Protein AF-A0A955L057-F1 (afdb_monomer)

Solvent-accessible surface area (backbone atoms only — not comparable to full-atom values): 14023 Å² total; per-residue (Å²): 134,84,81,79,83,50,75,51,55,53,53,51,51,49,44,52,50,65,53,45,47,32,65,43,25,22,54,30,47,60,50,16,78,83,40,64,79,34,41,52,64,21,34,52,46,39,57,64,33,49,80,80,27,75,25,37,38,70,42,29,52,41,36,65,43,19,29,30,34,31,24,24,30,56,52,16,21,47,46,20,24,40,53,33,43,77,45,45,90,82,49,79,68,48,58,79,79,68,34,51,82,22,45,51,54,32,49,51,57,50,45,50,29,51,51,21,43,67,76,15,43,50,100,90,46,79,81,39,80,53,87,44,71,74,16,38,38,57,33,22,54,27,21,19,42,28,16,28,38,53,20,36,47,48,43,50,56,59,52,38,82,76,61,88,74,85,77,83,86,84,86,88,61,85,65,53,56,63,55,46,50,54,50,48,53,54,51,50,50,50,70,49,51,51,53,53,54,54,46,49,51,51,48,54,50,49,48,54,48,45,49,50,14,49,74,48,18,84,81,56,54,60,79,47,86,64,27,61,55,68,60,75,67,94,62,70,84,66,38,17,24,68,42,48,77,58,60,14,42,86,92,42,68,68,46,68,51,38,61,77,76,42,127

Structure (mmCIF, N/CA/C/O backbone):
data_AF-A0A955L057-F1
#
_entry.id   AF-A0A955L057-F1
#
loop_
_atom_site.group_PDB
_atom_site.id
_atom_site.type_symbol
_atom_site.label_atom_id
_atom_site.label_alt_id
_atom_site.label_comp_id
_atom_site.label_asym_id
_atom_site.label_entity_id
_atom_site.label_seq_id
_atom_site.pdbx_PDB_ins_code
_atom_site.Cartn_x
_atom_site.Cartn_y
_atom_site.Cartn_z
_atom_site.occupancy
_atom_site.B_iso_or_equiv
_atom_site.auth_seq_id
_atom_site.auth_comp_id
_atom_site.auth_asym_id
_atom_site.auth_atom_id
_atom_site.pdbx_PDB_model_num
ATOM 1 N N . MET A 1 1 ? -24.015 -27.935 8.829 1.00 49.53 1 MET A N 1
ATOM 2 C CA . MET A 1 1 ? -24.735 -26.653 9.006 1.00 49.53 1 MET A CA 1
ATOM 3 C C . MET A 1 1 ? -23.905 -25.535 8.368 1.00 49.53 1 MET A C 1
ATOM 5 O O . MET A 1 1 ? -22.847 -25.223 8.895 1.00 49.53 1 MET A O 1
ATOM 9 N N . LYS A 1 2 ? -24.286 -25.003 7.193 1.00 53.91 2 LYS A N 1
ATOM 10 C CA . LYS A 1 2 ? -23.514 -23.935 6.520 1.00 53.91 2 LYS A CA 1
ATOM 11 C C . LYS A 1 2 ? -23.763 -22.605 7.241 1.00 53.91 2 LYS A C 1
ATOM 13 O O . LYS A 1 2 ? -24.900 -22.141 7.288 1.00 53.91 2 LYS A O 1
ATOM 18 N N . ARG A 1 3 ? -22.721 -22.007 7.824 1.00 68.19 3 ARG A N 1
ATOM 19 C CA . ARG A 1 3 ? -22.787 -20.665 8.423 1.00 68.19 3 ARG A CA 1
ATOM 20 C C . ARG A 1 3 ? -23.115 -19.661 7.311 1.00 68.19 3 ARG A C 1
ATOM 22 O O . ARG A 1 3 ? -22.363 -19.566 6.348 1.00 68.19 3 ARG A O 1
ATOM 29 N N . LYS A 1 4 ? -24.237 -18.942 7.420 1.00 69.56 4 LYS A N 1
ATOM 30 C CA . LYS A 1 4 ? -24.566 -17.852 6.487 1.00 69.56 4 LYS A CA 1
ATOM 31 C C . LYS A 1 4 ? -23.555 -16.713 6.685 1.00 69.56 4 LYS A C 1
ATOM 33 O O . LYS A 1 4 ? -23.372 -16.266 7.818 1.00 69.56 4 LYS A O 1
ATOM 38 N N . LEU A 1 5 ? -22.899 -16.291 5.603 1.00 75.50 5 LEU A N 1
ATOM 39 C CA . LEU A 1 5 ? -22.007 -15.127 5.577 1.00 75.50 5 LEU A CA 1
ATOM 40 C C . LEU A 1 5 ? -22.824 -13.853 5.843 1.00 75.50 5 LEU A C 1
ATOM 42 O O . LEU A 1 5 ? -23.877 -13.656 5.234 1.00 75.50 5 LEU A O 1
ATOM 46 N N . LYS A 1 6 ? -22.357 -13.011 6.767 1.00 86.31 6 LYS A N 1
ATOM 47 C CA . LYS A 1 6 ? -22.918 -11.680 7.054 1.00 86.31 6 LYS A CA 1
ATOM 48 C C . LYS A 1 6 ? -22.248 -10.625 6.167 1.00 86.31 6 LYS A C 1
ATOM 50 O O . LYS A 1 6 ? -21.158 -10.864 5.661 1.00 86.31 6 LYS A O 1
ATOM 55 N N . PHE A 1 7 ? -22.851 -9.438 6.031 1.00 88.38 7 PHE A N 1
ATOM 56 C CA . PHE A 1 7 ? -22.275 -8.307 5.277 1.00 88.38 7 PHE A CA 1
ATOM 57 C C . PHE A 1 7 ? -20.801 -8.051 5.633 1.00 88.38 7 PHE A C 1
ATOM 59 O O . PHE A 1 7 ? -19.937 -7.982 4.763 1.00 88.38 7 PHE A O 1
ATOM 66 N N . TYR A 1 8 ? -20.506 -8.022 6.932 1.00 89.62 8 TYR A N 1
ATOM 67 C CA . TYR A 1 8 ? -19.152 -7.836 7.436 1.00 89.62 8 TYR A CA 1
ATOM 68 C C . TYR A 1 8 ? -18.165 -8.928 6.978 1.00 89.62 8 TYR A C 1
ATOM 70 O O . TYR A 1 8 ? -16.995 -8.637 6.754 1.00 89.62 8 TYR A O 1
ATOM 78 N N . ASP A 1 9 ? -18.618 -10.173 6.794 1.00 91.44 9 ASP A N 1
ATOM 79 C CA . ASP A 1 9 ? -17.750 -11.244 6.295 1.00 91.44 9 ASP A CA 1
ATOM 80 C C . ASP A 1 9 ? -17.341 -10.970 4.831 1.00 91.44 9 ASP A C 1
ATOM 82 O O . ASP A 1 9 ? -16.174 -11.139 4.482 1.00 91.44 9 ASP A O 1
ATOM 86 N N . TYR A 1 10 ? -18.257 -10.468 3.991 1.00 93.44 10 TYR A N 1
ATOM 87 C CA . TYR A 1 10 ? -17.934 -10.044 2.619 1.00 93.44 10 TYR A CA 1
ATOM 88 C C . TYR A 1 10 ? -16.996 -8.836 2.590 1.00 93.44 10 TYR A C 1
ATOM 90 O O . TYR A 1 10 ? -16.054 -8.826 1.803 1.00 93.44 10 TYR A O 1
ATOM 98 N N . TYR A 1 11 ? -17.209 -7.852 3.470 1.00 94.00 11 TYR A N 1
ATOM 99 C CA . TYR A 1 11 ? -16.308 -6.707 3.629 1.00 94.00 11 TYR A CA 1
ATOM 100 C C . TYR A 1 11 ? -14.877 -7.153 3.967 1.00 94.00 11 TYR A C 1
ATOM 102 O O . TYR A 1 11 ? -13.921 -6.676 3.361 1.00 94.00 11 TYR A O 1
ATOM 110 N N . MET A 1 12 ? -14.721 -8.124 4.871 1.00 95.31 12 MET A N 1
ATOM 111 C CA . MET A 1 12 ? -13.407 -8.665 5.227 1.00 95.31 12 MET A CA 1
ATOM 112 C C . MET A 1 12 ? -12.742 -9.424 4.079 1.00 95.31 12 MET A C 1
ATOM 114 O O . MET A 1 12 ? -11.542 -9.256 3.861 1.00 95.31 12 MET A O 1
ATOM 118 N N . VAL A 1 13 ? -13.500 -10.238 3.335 1.00 96.50 13 VAL A N 1
ATOM 119 C CA . VAL A 1 13 ? -12.979 -10.919 2.138 1.00 96.50 13 VAL A CA 1
ATOM 120 C C . VAL A 1 13 ? -12.546 -9.892 1.095 1.00 96.50 13 VAL A C 1
ATOM 122 O O . VAL A 1 13 ? -11.441 -9.996 0.569 1.00 96.50 13 VAL A O 1
ATOM 125 N N . PHE A 1 14 ? -13.373 -8.874 0.847 1.00 96.62 14 PHE A N 1
ATOM 126 C CA . PHE A 1 14 ? -13.057 -7.786 -0.071 1.00 96.62 14 PHE A CA 1
ATOM 127 C C . PHE A 1 14 ? -11.761 -7.074 0.324 1.00 96.62 14 PHE A C 1
ATOM 129 O O . PHE A 1 14 ? -10.860 -6.989 -0.502 1.00 96.62 14 PHE A O 1
ATOM 136 N N . LEU A 1 15 ? -11.622 -6.632 1.579 1.00 97.38 15 LEU A N 1
ATOM 137 C CA . LEU A 1 15 ? -10.398 -5.972 2.042 1.00 97.38 15 LEU A CA 1
ATOM 138 C C . LEU A 1 15 ? -9.169 -6.885 1.957 1.00 97.38 15 LEU A C 1
ATOM 140 O O . LEU A 1 15 ? -8.097 -6.429 1.571 1.00 97.38 15 LEU A O 1
ATOM 144 N N . GLY A 1 16 ? -9.319 -8.167 2.299 1.00 97.94 16 GLY A N 1
ATOM 145 C CA . GLY A 1 16 ? -8.233 -9.140 2.208 1.00 97.94 16 GLY A CA 1
ATOM 146 C C . GLY A 1 16 ? -7.736 -9.310 0.772 1.00 97.94 16 GLY A C 1
ATOM 147 O O . GLY A 1 16 ? -6.535 -9.240 0.529 1.00 97.94 16 GLY A O 1
ATOM 148 N N . VAL A 1 17 ? -8.654 -9.461 -0.188 1.00 98.06 17 VAL A N 1
ATOM 149 C CA . VAL A 1 17 ? -8.325 -9.508 -1.623 1.00 98.06 17 VAL A CA 1
ATOM 150 C C . VAL A 1 17 ? -7.703 -8.186 -2.072 1.00 98.06 17 VAL A C 1
ATOM 152 O O . VAL A 1 17 ? -6.662 -8.191 -2.726 1.00 98.06 17 VAL A O 1
ATOM 155 N N . LEU A 1 18 ? -8.295 -7.060 -1.668 1.00 97.62 18 LEU A N 1
ATOM 156 C CA . LEU A 1 18 ? -7.853 -5.723 -2.042 1.00 97.62 18 LEU A CA 1
ATOM 157 C C . LEU A 1 18 ? -6.398 -5.453 -1.615 1.00 97.62 18 LEU A C 1
ATOM 159 O O . LEU A 1 18 ? -5.656 -4.854 -2.386 1.00 97.62 18 LEU A O 1
ATOM 163 N N . VAL A 1 19 ? -5.985 -5.913 -0.428 1.00 98.00 19 VAL A N 1
ATOM 164 C CA . VAL A 1 19 ? -4.609 -5.770 0.085 1.00 98.00 19 VAL A CA 1
ATOM 165 C C . VAL A 1 19 ? -3.657 -6.817 -0.499 1.00 98.00 19 VAL A C 1
ATOM 167 O O . VAL A 1 19 ? -2.493 -6.511 -0.746 1.00 98.00 19 VAL A O 1
ATOM 170 N N . ALA A 1 20 ? -4.118 -8.050 -0.722 1.00 98.38 20 ALA A N 1
ATOM 171 C CA . ALA A 1 20 ? -3.249 -9.141 -1.157 1.00 98.38 20 ALA A CA 1
ATOM 172 C C . ALA A 1 20 ? -2.840 -9.044 -2.635 1.00 98.38 20 ALA A C 1
ATOM 174 O O . ALA A 1 20 ? -1.691 -9.332 -2.965 1.00 98.38 20 ALA A O 1
ATOM 175 N N . LEU A 1 21 ? -3.750 -8.643 -3.531 1.00 98.50 21 LEU A N 1
ATOM 176 C CA . LEU A 1 21 ? -3.479 -8.656 -4.974 1.00 98.50 21 LEU A CA 1
ATOM 177 C C . LEU A 1 21 ? -2.307 -7.748 -5.397 1.00 98.50 21 LEU A C 1
ATOM 179 O O . LEU A 1 21 ? -1.474 -8.223 -6.168 1.00 98.50 21 LEU A O 1
ATOM 183 N N . PRO A 1 22 ? -2.148 -6.506 -4.894 1.00 98.31 22 PRO A N 1
ATOM 184 C CA . PRO A 1 22 ? -1.030 -5.645 -5.287 1.00 98.31 22 PRO A CA 1
ATOM 185 C C . PRO A 1 22 ? 0.345 -6.185 -4.898 1.00 98.31 22 PRO A C 1
ATOM 187 O O . PRO A 1 22 ? 1.325 -5.889 -5.579 1.00 98.31 22 PRO A O 1
ATOM 190 N N . ILE A 1 23 ? 0.398 -6.980 -3.824 1.00 98.31 23 ILE A N 1
ATOM 191 C CA . ILE A 1 23 ? 1.595 -7.677 -3.337 1.00 98.31 23 ILE A CA 1
ATOM 192 C C . ILE A 1 23 ? 1.835 -8.950 -4.162 1.00 98.31 23 ILE A C 1
ATOM 194 O O . ILE A 1 23 ? 2.974 -9.300 -4.458 1.00 98.31 23 ILE A O 1
ATOM 198 N N . LEU A 1 24 ? 0.760 -9.638 -4.560 1.00 98.56 24 LEU A N 1
ATOM 199 C CA . LEU A 1 24 ? 0.814 -10.833 -5.401 1.00 98.56 24 LEU A CA 1
ATOM 200 C C . LEU A 1 24 ? 1.243 -10.519 -6.845 1.00 98.56 24 LEU A C 1
ATOM 202 O O . LEU A 1 24 ? 1.872 -11.357 -7.483 1.00 98.56 24 LEU A O 1
ATOM 206 N N . ALA A 1 25 ? 0.935 -9.328 -7.362 1.00 98.25 25 ALA A N 1
ATOM 207 C CA . ALA A 1 25 ? 1.234 -8.930 -8.739 1.00 98.25 25 ALA A CA 1
ATOM 208 C C . ALA A 1 25 ? 2.711 -9.131 -9.155 1.00 98.25 25 ALA A C 1
ATOM 210 O O . ALA A 1 25 ? 2.937 -9.839 -10.139 1.00 98.25 25 ALA A O 1
ATOM 211 N N . PRO A 1 26 ? 3.723 -8.614 -8.423 1.00 98.31 26 PRO A N 1
ATOM 212 C CA . PRO A 1 26 ? 5.131 -8.851 -8.762 1.00 98.31 26 PRO A CA 1
ATOM 213 C C . PRO A 1 26 ? 5.547 -10.326 -8.634 1.00 98.31 26 PRO A C 1
ATOM 215 O O . PRO A 1 26 ? 6.398 -10.798 -9.383 1.00 98.31 26 PRO A O 1
ATOM 218 N N . VAL A 1 27 ? 4.912 -11.097 -7.740 1.00 98.50 27 VAL A N 1
ATOM 219 C CA . VAL A 1 27 ? 5.141 -12.550 -7.641 1.00 98.50 27 VAL A CA 1
ATOM 220 C C . VAL A 1 27 ? 4.653 -13.256 -8.907 1.00 98.50 27 VAL A C 1
ATOM 222 O O . VAL A 1 27 ? 5.345 -14.124 -9.431 1.00 98.50 27 VAL A O 1
ATOM 225 N N . LEU A 1 28 ? 3.484 -12.874 -9.431 1.00 98.50 28 LEU A N 1
ATOM 226 C CA . LEU A 1 28 ? 2.963 -13.429 -10.682 1.00 98.50 28 LEU A CA 1
ATOM 227 C C . LEU A 1 28 ? 3.854 -13.076 -11.875 1.00 98.50 28 LEU A C 1
ATOM 229 O O . LEU A 1 28 ? 4.078 -13.949 -12.706 1.00 98.50 28 LEU A O 1
ATOM 233 N N . LEU A 1 29 ? 4.399 -11.855 -11.935 1.00 97.94 29 LEU A N 1
ATOM 234 C CA . LEU A 1 29 ? 5.380 -11.480 -12.961 1.00 97.94 29 LEU A CA 1
ATOM 235 C C . LEU A 1 29 ? 6.634 -12.348 -12.882 1.00 97.94 29 LEU A C 1
ATOM 237 O O . LEU A 1 29 ? 7.058 -12.889 -13.899 1.00 97.94 29 LEU A O 1
ATOM 241 N N . LYS A 1 30 ? 7.170 -12.565 -11.675 1.00 97.94 30 LYS A N 1
ATOM 242 C CA . LYS A 1 30 ? 8.325 -13.447 -11.490 1.00 97.94 30 LYS A CA 1
ATOM 243 C C . LYS A 1 30 ? 8.034 -14.880 -11.936 1.00 97.94 30 LYS A C 1
ATOM 245 O O . LYS A 1 30 ? 8.843 -15.503 -12.615 1.00 97.94 30 LYS A O 1
ATOM 250 N N . LEU A 1 31 ? 6.874 -15.420 -11.568 1.00 98.19 31 LEU A N 1
ATOM 251 C CA . LEU A 1 31 ? 6.473 -16.767 -11.982 1.00 98.19 31 LEU A CA 1
ATOM 252 C C . LEU A 1 31 ? 6.197 -16.857 -13.490 1.00 98.19 31 LEU A C 1
ATOM 254 O O . LEU A 1 31 ? 6.349 -17.933 -14.071 1.00 98.19 31 LEU A O 1
ATOM 258 N N . ALA A 1 32 ? 5.821 -15.749 -14.130 1.00 97.25 32 ALA A N 1
ATOM 259 C CA . ALA A 1 32 ? 5.563 -15.704 -15.560 1.00 97.25 32 ALA A CA 1
ATOM 260 C C . ALA A 1 32 ? 6.822 -15.936 -16.411 1.00 97.25 32 ALA A C 1
ATOM 262 O O . ALA A 1 32 ? 6.696 -16.454 -17.518 1.00 97.25 32 ALA A O 1
ATOM 263 N N . GLU A 1 33 ? 8.022 -15.691 -15.866 1.00 95.56 33 GLU A N 1
ATOM 264 C CA . GLU A 1 33 ? 9.292 -16.079 -16.501 1.00 95.56 33 GLU A CA 1
ATOM 265 C C . GLU A 1 33 ? 9.358 -17.589 -16.802 1.00 95.56 33 GLU A C 1
ATOM 267 O O . GLU A 1 33 ? 9.928 -17.999 -17.810 1.00 95.56 33 GLU A O 1
ATOM 272 N N . ALA A 1 34 ? 8.756 -18.422 -15.943 1.00 97.44 34 ALA A N 1
ATOM 273 C CA . ALA A 1 34 ? 8.681 -19.873 -16.126 1.00 97.44 34 ALA A CA 1
ATOM 274 C C . ALA A 1 34 ? 7.345 -20.333 -16.737 1.00 97.44 34 ALA A C 1
ATOM 276 O O . ALA A 1 34 ? 7.293 -21.354 -17.423 1.00 97.44 34 ALA A O 1
ATOM 277 N N . ALA A 1 35 ? 6.256 -19.604 -16.481 1.00 97.00 35 ALA A N 1
ATOM 278 C CA . ALA A 1 35 ? 4.911 -19.927 -16.948 1.00 97.00 35 ALA A CA 1
ATOM 279 C C . ALA A 1 35 ? 4.225 -18.684 -17.550 1.00 97.00 35 ALA A C 1
ATOM 281 O O . ALA A 1 35 ? 3.439 -18.029 -16.858 1.00 97.00 35 ALA A O 1
ATOM 282 N N . PRO A 1 36 ? 4.440 -18.382 -18.848 1.00 95.50 36 PRO A N 1
ATOM 283 C CA . PRO A 1 36 ? 3.999 -17.129 -19.478 1.00 95.50 36 PRO A CA 1
ATOM 284 C C . PRO A 1 36 ? 2.500 -16.816 -19.357 1.00 95.50 36 PRO A C 1
ATOM 286 O O . PRO A 1 36 ? 2.098 -15.655 -19.386 1.00 95.50 36 PRO A O 1
ATOM 289 N N . ILE A 1 37 ? 1.655 -17.834 -19.155 1.00 94.75 37 ILE A N 1
ATOM 290 C CA . ILE A 1 37 ? 0.215 -17.669 -18.904 1.00 94.75 37 ILE A CA 1
ATOM 291 C C . ILE A 1 37 ? -0.090 -16.783 -17.678 1.00 94.75 37 ILE A C 1
ATOM 293 O O . ILE A 1 37 ? -1.171 -16.202 -17.592 1.00 94.75 37 ILE A O 1
ATOM 297 N N . LEU A 1 38 ? 0.859 -16.641 -16.745 1.00 96.75 38 LEU A N 1
ATOM 298 C CA . LEU A 1 38 ? 0.725 -15.814 -15.542 1.00 96.75 38 LEU A CA 1
ATOM 299 C C . LEU A 1 38 ? 0.922 -14.308 -15.792 1.00 96.75 38 LEU A C 1
ATOM 301 O O . LEU A 1 38 ? 0.554 -13.512 -14.926 1.00 96.75 38 LEU A O 1
ATOM 305 N N . HIS A 1 39 ? 1.402 -13.890 -16.972 1.00 95.19 39 HIS A N 1
ATOM 306 C CA . HIS A 1 39 ? 1.452 -12.466 -17.326 1.00 95.19 39 HIS A CA 1
ATOM 307 C C . HIS A 1 39 ? 0.058 -11.837 -17.331 1.00 95.19 39 HIS A C 1
ATOM 309 O O . HIS A 1 39 ? -0.121 -10.743 -16.806 1.00 95.19 39 HIS A O 1
ATOM 315 N N . LEU A 1 40 ? -0.949 -12.536 -17.866 1.00 94.88 40 LEU A N 1
ATOM 316 C CA . LEU A 1 40 ? -2.311 -12.012 -17.963 1.00 94.88 40 LEU A CA 1
ATOM 317 C C . LEU A 1 40 ? -2.926 -11.663 -16.592 1.00 94.88 40 LEU A C 1
ATOM 319 O O . LEU A 1 40 ? -3.371 -10.526 -16.425 1.00 94.88 40 LEU A O 1
ATOM 323 N N . PRO A 1 41 ? -2.954 -12.561 -15.585 1.00 96.56 41 PRO A N 1
ATOM 324 C CA . PRO A 1 41 ? -3.477 -12.196 -14.272 1.00 96.56 41 PRO A CA 1
ATOM 325 C C . PRO A 1 41 ? -2.648 -11.102 -13.584 1.00 96.56 41 PRO A C 1
ATOM 327 O O . PRO A 1 41 ? -3.241 -10.243 -12.935 1.00 96.56 41 PRO A O 1
ATOM 330 N N . ALA A 1 42 ? -1.320 -1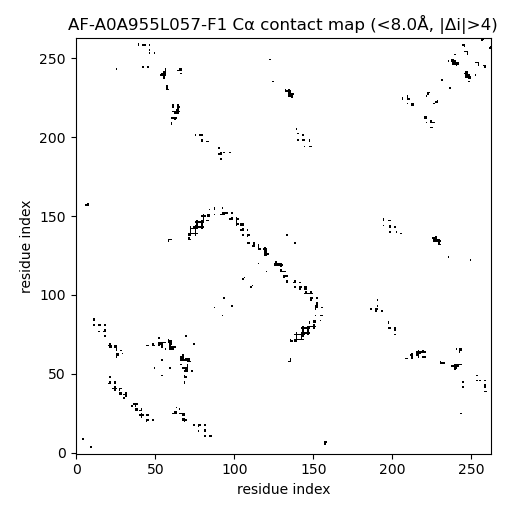1.065 -13.754 1.00 97.25 42 ALA A N 1
ATOM 331 C CA . ALA A 1 42 ? -0.502 -9.964 -13.236 1.00 97.25 42 ALA A CA 1
ATOM 332 C C . ALA A 1 42 ? -0.916 -8.620 -13.863 1.00 97.25 42 ALA A C 1
ATOM 334 O O . ALA A 1 42 ? -1.237 -7.669 -13.152 1.00 97.25 42 ALA A O 1
ATOM 335 N N . ASN A 1 43 ? -0.992 -8.574 -15.192 1.00 96.44 43 ASN A N 1
ATOM 336 C CA . ASN A 1 43 ? -1.408 -7.422 -15.987 1.00 96.44 43 ASN A CA 1
ATOM 337 C C . ASN A 1 43 ? -2.780 -6.891 -15.561 1.00 96.44 43 ASN A C 1
ATOM 339 O O . ASN A 1 43 ? -2.932 -5.691 -15.341 1.00 96.44 43 ASN A O 1
ATOM 343 N N . ILE A 1 44 ? -3.761 -7.778 -15.373 1.00 97.00 44 ILE A N 1
ATOM 344 C CA . ILE A 1 44 ? -5.102 -7.406 -14.904 1.00 97.00 44 ILE A CA 1
ATOM 345 C C . ILE A 1 44 ? -5.039 -6.741 -13.525 1.00 97.00 44 ILE A C 1
ATOM 347 O O . ILE A 1 44 ? -5.712 -5.734 -13.307 1.00 97.00 44 ILE A O 1
ATOM 351 N N . ILE A 1 45 ? -4.218 -7.260 -12.606 1.00 98.12 45 ILE A N 1
ATOM 352 C CA . ILE A 1 45 ? -4.030 -6.634 -11.294 1.00 98.12 45 ILE A CA 1
ATOM 353 C C . ILE A 1 45 ? -3.463 -5.219 -11.475 1.00 98.12 45 ILE A C 1
ATOM 355 O O . ILE A 1 45 ? -4.088 -4.261 -11.020 1.00 98.12 45 ILE A O 1
ATOM 359 N N . TYR A 1 46 ? -2.344 -5.043 -12.188 1.00 97.94 46 TYR A N 1
ATOM 360 C CA . TYR A 1 46 ? -1.780 -3.703 -12.411 1.00 97.94 46 TYR A CA 1
ATOM 361 C C . TYR A 1 46 ? -2.782 -2.747 -13.063 1.00 97.94 46 TYR A C 1
ATOM 363 O O . TYR A 1 46 ? -2.898 -1.614 -12.598 1.00 97.94 46 TYR A O 1
ATOM 371 N N . LEU A 1 47 ? -3.542 -3.201 -14.063 1.00 96.81 47 LEU A N 1
ATOM 372 C CA . LEU A 1 47 ? -4.568 -2.406 -14.734 1.00 96.81 47 LEU A CA 1
ATOM 373 C C . LEU A 1 47 ? -5.664 -1.948 -13.765 1.00 96.81 47 LEU A C 1
ATOM 375 O O . LEU A 1 47 ? -5.947 -0.754 -13.696 1.00 96.81 47 LEU A O 1
ATOM 379 N N . ILE A 1 48 ? -6.254 -2.859 -12.986 1.00 96.81 48 ILE A N 1
ATOM 380 C CA . ILE A 1 48 ? -7.321 -2.519 -12.029 1.00 96.81 48 ILE A CA 1
ATOM 381 C C . ILE A 1 48 ? -6.812 -1.499 -11.008 1.00 96.81 48 ILE A C 1
ATOM 383 O O . ILE A 1 48 ? -7.453 -0.474 -10.765 1.00 96.81 48 ILE A O 1
ATOM 387 N N . TYR A 1 49 ? -5.631 -1.735 -10.435 1.00 97.00 49 TYR A N 1
ATOM 388 C CA . TYR A 1 49 ? -5.083 -0.827 -9.430 1.00 97.00 49 TYR A CA 1
ATOM 389 C C . TYR A 1 49 ? -4.583 0.495 -10.019 1.00 97.00 49 TYR A C 1
ATOM 391 O O . TYR A 1 49 ? -4.528 1.488 -9.291 1.00 97.00 49 TYR A O 1
ATOM 399 N N . SER A 1 50 ? -4.338 0.565 -11.332 1.00 95.19 50 SER A N 1
ATOM 400 C CA . SER A 1 50 ? -3.969 1.801 -12.026 1.00 95.19 50 SER A CA 1
ATOM 401 C C . SER A 1 50 ? -5.061 2.883 -11.966 1.00 95.19 50 SER A C 1
ATOM 403 O O . SER A 1 50 ? -4.750 4.064 -12.107 1.00 95.19 50 SER A O 1
ATOM 405 N N . PHE A 1 51 ? -6.321 2.526 -11.702 1.00 94.12 51 PHE A N 1
ATOM 406 C CA . PHE A 1 51 ? -7.401 3.504 -11.513 1.00 94.12 51 PHE A CA 1
ATOM 407 C C . PHE A 1 51 ? -7.420 4.122 -10.110 1.00 94.12 51 PHE A C 1
ATOM 409 O O . PHE A 1 51 ? -8.024 5.169 -9.901 1.00 94.12 51 PHE A O 1
ATOM 416 N N . THR A 1 52 ? -6.763 3.480 -9.142 1.00 93.75 52 THR A N 1
ATOM 417 C CA . THR A 1 52 ? -6.739 3.923 -7.734 1.00 93.75 52 THR A CA 1
ATOM 418 C C . THR A 1 52 ? -5.368 4.418 -7.288 1.00 93.75 52 THR A C 1
ATOM 420 O O . THR A 1 52 ? -5.267 5.135 -6.299 1.00 93.75 52 THR A O 1
ATOM 423 N N . CYS A 1 53 ? -4.316 4.064 -8.026 1.00 95.81 53 CYS A N 1
ATOM 424 C CA . CYS A 1 53 ? -2.937 4.390 -7.719 1.00 95.81 53 CYS A CA 1
ATOM 425 C C . CYS A 1 53 ? -2.183 4.791 -8.985 1.00 95.81 53 CYS A C 1
ATOM 427 O O . CYS A 1 53 ? -2.312 4.170 -10.039 1.00 95.81 53 CYS A O 1
ATOM 429 N N . HIS A 1 54 ? -1.302 5.781 -8.866 1.00 93.06 54 HIS A N 1
ATOM 430 C CA . HIS A 1 54 ? -0.443 6.197 -9.972 1.00 93.06 54 HIS A CA 1
ATOM 431 C C . HIS A 1 54 ? 0.659 5.179 -10.290 1.00 93.06 54 HIS A C 1
ATOM 433 O O . HIS A 1 54 ? 1.154 5.185 -11.407 1.00 93.06 54 HIS A O 1
ATOM 439 N N . GLN A 1 55 ? 0.996 4.271 -9.368 1.00 95.62 55 GLN A N 1
ATOM 440 C CA . GLN A 1 55 ? 1.975 3.198 -9.592 1.00 95.62 55 GLN A CA 1
ATOM 441 C C . GLN A 1 55 ? 3.350 3.717 -10.041 1.00 95.62 55 GLN A C 1
ATOM 443 O O . GLN A 1 55 ? 3.979 3.140 -10.924 1.00 95.62 55 GLN A O 1
ATOM 448 N N . PHE A 1 56 ? 3.828 4.807 -9.442 1.00 94.50 56 PHE A N 1
ATOM 449 C CA . PHE A 1 56 ? 5.199 5.269 -9.660 1.00 94.50 56 PHE A CA 1
ATOM 450 C C . PHE A 1 56 ? 6.183 4.322 -8.973 1.00 94.50 56 PHE A C 1
ATOM 452 O O . PHE A 1 56 ? 6.024 4.050 -7.775 1.00 94.50 56 PHE A O 1
ATOM 459 N N . SER A 1 57 ? 7.194 3.853 -9.707 1.00 95.06 57 SER A N 1
ATOM 460 C CA . SER A 1 57 ? 8.168 2.892 -9.177 1.00 95.06 57 SER A CA 1
ATOM 461 C C . SER A 1 57 ? 8.892 3.436 -7.944 1.00 95.06 57 SER A C 1
ATOM 463 O O . SER A 1 57 ? 8.860 2.829 -6.875 1.00 95.06 57 SER A O 1
ATOM 465 N N . SER A 1 58 ? 9.408 4.666 -8.037 1.00 93.69 58 SER A N 1
ATOM 466 C CA . SER A 1 58 ? 10.116 5.367 -6.953 1.00 93.69 58 SER A CA 1
ATOM 467 C C . SER A 1 58 ? 9.320 5.518 -5.649 1.00 93.69 58 SER A C 1
ATOM 469 O O . SER A 1 58 ? 9.893 5.824 -4.605 1.00 93.69 58 SER A O 1
ATOM 471 N N . ARG A 1 59 ? 7.997 5.312 -5.692 1.00 95.12 59 ARG A N 1
ATOM 472 C CA . ARG A 1 59 ? 7.078 5.436 -4.550 1.00 95.12 59 ARG A CA 1
ATOM 473 C C . ARG A 1 59 ? 6.478 4.101 -4.117 1.00 95.12 59 ARG A C 1
ATOM 475 O O . ARG A 1 59 ? 5.548 4.103 -3.311 1.00 95.12 59 ARG A O 1
ATOM 482 N N . SER A 1 60 ? 6.924 2.994 -4.696 1.00 97.69 60 SER A N 1
ATOM 483 C CA . SER A 1 60 ? 6.399 1.649 -4.469 1.00 97.69 60 SER A CA 1
ATOM 484 C C . SER A 1 60 ? 7.452 0.783 -3.775 1.00 97.69 60 SER A C 1
ATOM 486 O O . SER A 1 60 ? 8.637 1.108 -3.792 1.00 97.69 60 SER A O 1
ATOM 488 N N . LEU A 1 61 ? 6.997 -0.283 -3.113 1.00 98.44 61 LEU A N 1
ATOM 489 C CA . LEU A 1 61 ? 7.873 -1.373 -2.670 1.00 98.44 61 LEU A CA 1
ATOM 490 C C . LEU A 1 61 ? 8.067 -2.348 -3.834 1.00 98.44 61 LEU A C 1
ATOM 492 O O . LEU A 1 61 ? 7.200 -2.390 -4.706 1.00 98.44 61 LEU A O 1
ATOM 496 N N . HIS A 1 62 ? 9.117 -3.171 -3.824 1.00 98.56 62 HIS A N 1
ATOM 497 C CA . HIS A 1 62 ? 9.349 -4.152 -4.892 1.00 98.56 62 HIS A CA 1
ATOM 498 C C . HIS A 1 62 ? 9.526 -5.578 -4.368 1.00 98.56 62 HIS A C 1
ATOM 500 O O . HIS A 1 62 ? 9.851 -5.807 -3.205 1.00 98.56 62 HIS A O 1
ATOM 506 N N . LEU A 1 63 ? 9.314 -6.544 -5.259 1.00 98.44 63 LEU A N 1
ATOM 507 C CA . LEU A 1 63 ? 9.693 -7.948 -5.113 1.00 98.44 63 LEU A CA 1
ATOM 508 C C . LEU A 1 63 ? 10.238 -8.440 -6.450 1.00 98.44 63 LEU A C 1
ATOM 510 O O . LEU A 1 63 ? 9.592 -8.244 -7.476 1.00 98.44 63 LEU A O 1
ATOM 514 N N . PHE A 1 64 ? 11.388 -9.117 -6.433 1.00 98.19 64 PHE A N 1
ATOM 515 C CA . PHE A 1 64 ? 12.028 -9.642 -7.650 1.00 98.19 64 PHE A CA 1
ATOM 516 C C . PHE A 1 64 ? 12.265 -8.565 -8.717 1.00 98.19 64 PHE A C 1
ATOM 518 O O . PHE A 1 64 ? 11.983 -8.778 -9.889 1.00 98.19 64 PHE A O 1
ATOM 525 N N . ASP A 1 65 ? 12.712 -7.384 -8.287 1.00 97.88 65 ASP A N 1
ATOM 526 C CA . ASP A 1 65 ? 12.886 -6.183 -9.113 1.00 97.88 65 ASP A CA 1
ATOM 527 C C . ASP A 1 65 ? 11.597 -5.574 -9.696 1.00 97.88 65 ASP A C 1
ATOM 529 O O . ASP A 1 65 ? 11.661 -4.474 -10.238 1.00 97.88 65 ASP A O 1
ATOM 533 N N . TYR A 1 66 ? 10.427 -6.190 -9.486 1.00 98.19 66 TYR A N 1
ATOM 534 C CA . TYR A 1 66 ? 9.129 -5.647 -9.884 1.00 98.19 66 TYR A CA 1
ATOM 535 C C . TYR A 1 66 ? 8.472 -4.833 -8.766 1.00 98.19 66 TYR A C 1
ATOM 537 O O . TYR A 1 66 ? 8.323 -5.310 -7.637 1.00 98.19 66 TYR A O 1
ATOM 545 N N . GLN A 1 67 ? 8.010 -3.622 -9.076 1.00 98.00 67 GLN A N 1
ATOM 546 C CA . GLN A 1 67 ? 7.263 -2.795 -8.119 1.00 98.00 67 GLN A CA 1
ATOM 547 C C . GLN A 1 67 ? 5.913 -3.428 -7.755 1.00 98.00 67 GLN A C 1
ATOM 549 O O . GLN A 1 67 ? 5.290 -4.098 -8.572 1.00 98.00 67 GLN A O 1
ATOM 554 N N . TYR A 1 68 ? 5.376 -3.158 -6.570 1.00 98.56 68 TYR A N 1
ATOM 555 C CA . TYR A 1 68 ? 3.999 -3.508 -6.216 1.00 98.56 68 TYR A CA 1
ATOM 556 C C . TYR A 1 68 ? 3.028 -2.806 -7.172 1.00 98.56 68 TYR A C 1
ATOM 558 O O . TYR A 1 68 ? 3.316 -1.733 -7.714 1.00 98.56 68 TYR A O 1
ATOM 566 N N . ALA A 1 69 ? 1.817 -3.349 -7.320 1.00 98.06 69 ALA A N 1
ATOM 567 C CA . ALA A 1 69 ? 0.755 -2.660 -8.065 1.00 98.06 69 ALA A CA 1
ATOM 568 C C . ALA A 1 69 ? 0.193 -1.425 -7.320 1.00 98.06 69 ALA A C 1
ATOM 570 O O . ALA A 1 69 ? -0.790 -0.827 -7.763 1.00 98.06 69 ALA A O 1
ATOM 571 N N . TRP A 1 70 ? 0.821 -1.034 -6.208 1.00 97.25 70 TRP A N 1
ATOM 572 C CA . TRP A 1 70 ? 0.499 0.108 -5.364 1.00 97.25 70 TRP A CA 1
ATOM 573 C C . TRP A 1 70 ? 1.751 0.821 -4.873 1.00 97.25 70 TRP A C 1
ATOM 575 O O . TRP A 1 70 ? 2.797 0.209 -4.662 1.00 97.25 70 TRP A O 1
ATOM 585 N N . CYS A 1 71 ? 1.593 2.114 -4.591 1.00 97.50 71 CYS A N 1
ATOM 586 C CA . CYS A 1 71 ? 2.604 2.875 -3.877 1.00 97.50 71 CYS A CA 1
ATOM 587 C C . CYS A 1 71 ? 2.638 2.489 -2.387 1.00 97.50 71 CYS A C 1
ATOM 589 O O . CYS A 1 71 ? 1.659 1.988 -1.829 1.00 97.50 71 CYS A O 1
ATOM 591 N N . ALA A 1 72 ? 3.745 2.779 -1.703 1.00 98.38 72 ALA A N 1
ATOM 592 C CA . ALA A 1 72 ? 3.920 2.520 -0.275 1.00 98.38 72 ALA A CA 1
ATOM 593 C C . ALA A 1 72 ? 2.829 3.186 0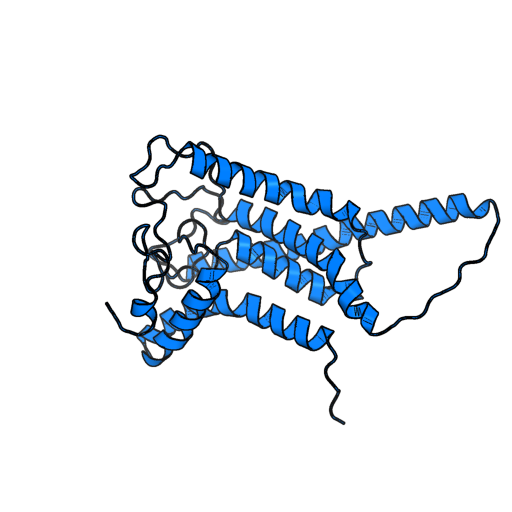.586 1.00 98.38 72 ALA A C 1
ATOM 595 O O . ALA A 1 72 ? 2.444 2.642 1.621 1.00 98.38 72 ALA A O 1
ATOM 596 N N . ARG A 1 73 ? 2.279 4.327 0.136 1.00 98.00 73 ARG A N 1
ATOM 597 C CA . ARG A 1 73 ? 1.171 5.010 0.820 1.00 98.00 73 ARG A CA 1
ATOM 598 C C . ARG A 1 73 ? -0.113 4.194 0.760 1.00 98.00 73 ARG A C 1
ATOM 600 O O . ARG A 1 73 ? -0.698 3.947 1.808 1.00 98.00 73 ARG A O 1
ATOM 607 N N . ASP A 1 74 ? -0.520 3.751 -0.425 1.00 98.19 74 ASP A N 1
ATOM 608 C CA . ASP A 1 74 ? -1.756 2.980 -0.601 1.00 98.19 74 ASP A CA 1
ATOM 609 C C . ASP A 1 74 ? -1.655 1.624 0.103 1.00 98.19 74 ASP A C 1
ATOM 611 O O . ASP A 1 74 ? -2.590 1.222 0.796 1.00 98.19 74 ASP A O 1
ATOM 615 N N . THR A 1 75 ? -0.481 0.983 0.037 1.00 98.62 75 THR A N 1
ATOM 616 C CA . THR A 1 75 ? -0.169 -0.214 0.830 1.00 98.62 75 THR A CA 1
ATOM 617 C C . THR A 1 75 ? -0.368 0.048 2.324 1.00 98.62 75 THR A C 1
ATOM 619 O O . THR A 1 75 ? -1.033 -0.737 2.999 1.00 98.62 75 THR A O 1
ATOM 622 N N . GLY A 1 76 ? 0.145 1.170 2.842 1.00 98.56 76 GLY A N 1
ATOM 623 C CA . GLY A 1 76 ? -0.061 1.584 4.229 1.00 98.56 76 GLY A CA 1
ATOM 624 C C . GLY A 1 76 ? -1.540 1.783 4.568 1.00 98.56 76 GLY A C 1
ATOM 625 O O . GLY A 1 76 ? -2.028 1.166 5.513 1.00 98.56 76 GLY A O 1
ATOM 626 N N . ILE A 1 77 ? -2.263 2.598 3.789 1.00 98.62 77 ILE A N 1
ATOM 627 C CA . ILE A 1 77 ? -3.688 2.911 4.006 1.00 98.62 77 ILE A CA 1
ATOM 628 C C . ILE A 1 77 ? -4.511 1.630 4.091 1.00 98.62 77 ILE A C 1
ATOM 630 O O . ILE A 1 77 ? -5.192 1.395 5.089 1.00 98.62 77 ILE A O 1
ATOM 634 N N . TRP A 1 78 ? -4.448 0.788 3.063 1.00 98.50 78 TRP A N 1
ATOM 635 C CA . TRP A 1 78 ? -5.330 -0.368 2.973 1.00 98.50 78 TRP A CA 1
ATOM 636 C C . TRP A 1 78 ? -4.947 -1.478 3.950 1.00 98.50 78 TRP A C 1
ATOM 638 O O . TRP A 1 78 ? -5.842 -2.113 4.510 1.00 98.50 78 TRP A O 1
ATOM 648 N N . LEU A 1 79 ? -3.655 -1.659 4.251 1.00 98.56 79 LEU A N 1
ATOM 649 C CA . LEU A 1 79 ? -3.235 -2.557 5.326 1.00 98.56 79 LEU A CA 1
ATOM 650 C C . LEU A 1 79 ? -3.724 -2.061 6.693 1.00 98.56 79 LEU A C 1
ATOM 652 O O . LEU A 1 79 ? -4.236 -2.855 7.481 1.00 98.56 79 LEU A O 1
ATOM 656 N N . GLY A 1 80 ? -3.611 -0.758 6.964 1.00 98.31 80 GLY A N 1
ATOM 657 C CA . GLY A 1 80 ? -4.126 -0.143 8.186 1.00 98.31 80 GLY A CA 1
ATOM 658 C C . GLY A 1 80 ? -5.636 -0.337 8.329 1.00 98.31 80 GLY A C 1
ATOM 659 O O . GLY A 1 80 ? -6.105 -0.751 9.392 1.00 98.31 80 GLY A O 1
ATOM 660 N N . VAL A 1 81 ? -6.388 -0.132 7.238 1.00 98.12 81 VAL A N 1
ATOM 661 C CA . VAL A 1 81 ? -7.836 -0.388 7.191 1.00 98.12 81 VAL A CA 1
ATOM 662 C C . VAL A 1 81 ? -8.141 -1.851 7.499 1.00 98.12 81 VAL A C 1
ATOM 664 O O . VAL A 1 81 ? -8.988 -2.134 8.352 1.00 98.12 81 VAL A O 1
ATOM 667 N N . PHE A 1 82 ? -7.440 -2.772 6.834 1.00 98.12 82 PHE A N 1
ATOM 668 C CA . PHE A 1 82 ? -7.628 -4.209 6.987 1.00 98.12 82 PHE A CA 1
ATOM 669 C C . PHE A 1 82 ? -7.317 -4.685 8.406 1.00 98.12 82 PHE A C 1
ATOM 671 O O . PHE A 1 82 ? -8.157 -5.342 9.016 1.00 98.12 82 PHE A O 1
ATOM 678 N N . LEU A 1 83 ? -6.167 -4.317 8.978 1.00 97.38 83 LEU A N 1
ATOM 679 C CA . LEU A 1 83 ? -5.795 -4.722 10.336 1.00 97.38 83 LEU A CA 1
ATOM 680 C C . LEU A 1 83 ? -6.766 -4.159 11.378 1.00 97.38 83 LEU A C 1
ATOM 682 O O . LEU A 1 83 ? -7.256 -4.903 12.227 1.00 97.38 83 LEU A O 1
ATOM 686 N N . ALA A 1 84 ? -7.114 -2.875 11.296 1.00 95.69 84 ALA A N 1
ATOM 687 C CA . ALA A 1 84 ? -8.111 -2.290 12.188 1.00 95.69 84 ALA A CA 1
ATOM 688 C C . ALA A 1 84 ? -9.483 -2.974 12.052 1.00 95.69 84 ALA A C 1
ATOM 690 O O . ALA A 1 84 ? -10.152 -3.197 13.062 1.00 95.69 84 ALA A O 1
ATOM 691 N N . ALA A 1 85 ? -9.869 -3.381 10.835 1.00 95.19 85 ALA A N 1
ATOM 692 C CA . ALA A 1 85 ? -11.082 -4.156 10.615 1.00 95.19 85 ALA A CA 1
ATOM 693 C C . ALA A 1 85 ? -10.966 -5.537 11.279 1.00 95.19 85 ALA A C 1
ATOM 695 O O . ALA A 1 85 ? -11.819 -5.867 12.092 1.00 95.19 85 ALA A O 1
ATOM 696 N N . VAL A 1 86 ? -9.884 -6.300 11.075 1.00 95.06 86 VAL A N 1
ATOM 697 C CA . VAL A 1 86 ? -9.661 -7.606 11.741 1.00 95.06 86 VAL A CA 1
ATOM 698 C C . VAL A 1 86 ? -9.872 -7.519 13.260 1.00 95.06 86 VAL A C 1
ATOM 700 O O . VAL A 1 86 ? -10.519 -8.385 13.854 1.00 95.06 86 VAL A O 1
ATOM 703 N N . PHE A 1 87 ? -9.370 -6.456 13.894 1.00 93.62 87 PHE A N 1
ATOM 704 C CA . PHE A 1 87 ? -9.464 -6.264 15.342 1.00 93.62 87 PHE A CA 1
ATOM 705 C C . PHE A 1 87 ? -10.645 -5.397 15.799 1.00 93.62 87 PHE A C 1
ATOM 707 O O . PHE A 1 87 ? -10.727 -5.062 16.982 1.00 93.62 87 PHE A O 1
ATOM 714 N N . VAL A 1 88 ? -11.606 -5.078 14.927 1.00 88.50 88 VAL A N 1
ATOM 715 C CA . VAL A 1 88 ? -12.711 -4.156 15.250 1.00 88.50 88 VAL A CA 1
ATOM 716 C C . VAL A 1 88 ? -13.533 -4.606 16.468 1.00 88.50 88 VAL A C 1
ATOM 718 O O . VAL A 1 88 ? -14.041 -3.779 17.211 1.00 88.50 88 VAL A O 1
ATOM 721 N N . LYS A 1 89 ? -13.654 -5.919 16.722 1.00 85.19 89 LYS A N 1
ATOM 722 C CA . LYS A 1 89 ? -14.408 -6.453 17.874 1.00 85.19 89 LYS A CA 1
ATOM 723 C C . LYS A 1 89 ? -13.658 -6.305 19.198 1.00 85.19 89 LYS A C 1
ATOM 725 O O . LYS A 1 89 ? -14.267 -6.419 20.257 1.00 85.19 89 LYS A O 1
ATOM 730 N N . LYS A 1 90 ? -12.339 -6.112 19.136 1.00 85.62 90 LYS A N 1
ATOM 731 C CA . LYS A 1 90 ? -11.458 -5.964 20.298 1.00 85.62 90 LYS A CA 1
ATOM 732 C C . LYS A 1 90 ? -11.413 -4.520 20.793 1.00 85.62 90 LYS A C 1
ATOM 734 O O . LYS A 1 90 ? -11.195 -4.300 21.980 1.00 85.62 90 LYS A O 1
ATOM 739 N N . TYR A 1 91 ? -11.614 -3.557 19.897 1.00 82.19 91 TYR A N 1
ATOM 740 C CA . TYR A 1 91 ? -11.449 -2.136 20.179 1.00 82.19 91 TYR A CA 1
ATOM 741 C C . TYR A 1 91 ? -12.777 -1.386 20.111 1.00 82.19 91 TYR A C 1
ATOM 743 O O . TYR A 1 91 ? -13.697 -1.763 19.390 1.00 82.19 91 TYR A O 1
ATOM 751 N N . LYS A 1 92 ? -12.898 -0.313 20.896 1.00 79.94 92 LYS A N 1
ATOM 752 C CA . LYS A 1 92 ? -14.106 0.519 20.893 1.00 79.94 92 LYS A CA 1
ATOM 753 C C . LYS A 1 92 ? -14.124 1.422 19.663 1.00 79.94 92 LYS A C 1
ATOM 755 O O . LYS A 1 92 ? -13.086 1.932 19.248 1.00 79.94 92 LYS A O 1
ATOM 760 N N . ALA A 1 93 ? -15.324 1.661 19.142 1.00 82.12 93 ALA A N 1
ATOM 761 C CA . ALA A 1 93 ? -15.547 2.636 18.085 1.00 82.12 93 ALA A CA 1
ATOM 762 C C . ALA A 1 93 ? -15.052 4.022 18.513 1.00 82.12 93 ALA A C 1
ATOM 764 O O . ALA A 1 93 ? -15.360 4.485 19.620 1.00 82.12 93 ALA A O 1
ATOM 765 N N . ILE A 1 94 ? -14.325 4.692 17.622 1.00 84.75 94 ILE A N 1
ATOM 766 C CA . ILE A 1 94 ? -13.942 6.088 17.820 1.00 84.75 94 ILE A CA 1
ATOM 767 C C . ILE A 1 94 ? -15.038 7.006 17.276 1.00 84.75 94 ILE A C 1
ATOM 769 O O . ILE A 1 94 ? -15.730 6.685 16.310 1.00 84.75 94 ILE A O 1
ATOM 773 N N . LYS A 1 95 ? -15.216 8.168 17.905 1.00 86.00 95 LYS A N 1
ATOM 774 C CA . LYS A 1 95 ? -16.124 9.199 17.384 1.00 86.00 95 LYS A CA 1
ATOM 775 C C . LYS A 1 95 ? -15.458 9.941 16.223 1.00 86.00 95 LYS A C 1
ATOM 777 O O . LYS A 1 95 ? -14.238 10.036 16.187 1.00 86.00 95 LYS A O 1
ATOM 782 N N . TRP A 1 96 ? -16.252 10.519 15.322 1.00 85.69 96 TRP A N 1
ATOM 783 C CA . TRP A 1 96 ? -15.758 11.157 14.091 1.00 85.69 96 TRP A CA 1
ATOM 784 C C . TRP A 1 96 ? -14.652 12.207 14.326 1.00 85.69 96 TRP A C 1
ATOM 786 O O . TRP A 1 96 ? -13.707 12.283 13.551 1.00 85.69 96 TRP A O 1
ATOM 796 N N . TYR A 1 97 ? -14.714 12.982 15.416 1.00 84.62 97 TYR A N 1
ATOM 797 C CA . TYR A 1 97 ? -13.718 14.021 15.711 1.00 84.62 97 TYR A CA 1
ATOM 798 C C . TYR A 1 97 ? -12.343 13.453 16.090 1.00 84.62 97 TYR A C 1
ATOM 800 O O . TYR A 1 97 ? -11.331 14.131 15.926 1.00 84.62 97 TYR A O 1
ATOM 808 N N . TRP A 1 98 ? -12.278 12.193 16.532 1.00 85.75 98 TRP A N 1
ATOM 809 C CA . TRP A 1 98 ? -11.010 11.496 16.743 1.00 85.75 98 TRP A CA 1
ATOM 810 C C . TRP A 1 98 ? -10.310 11.135 15.435 1.00 85.75 98 TRP A C 1
ATOM 812 O O . TRP A 1 98 ? -9.160 10.730 15.501 1.00 85.75 98 TRP A O 1
ATOM 822 N N . MET A 1 99 ? -10.932 11.317 14.263 1.00 89.25 99 MET A N 1
ATOM 823 C CA . MET A 1 99 ? -10.263 11.111 12.972 1.00 89.25 99 MET A CA 1
ATOM 824 C C . MET A 1 99 ? -9.205 12.177 12.661 1.00 89.25 99 MET A C 1
ATOM 826 O O . MET A 1 99 ? -8.263 11.891 11.928 1.00 89.25 99 MET A O 1
ATOM 830 N N . LEU A 1 100 ? -9.323 13.385 13.226 1.00 91.19 100 LEU A N 1
ATOM 831 C CA . LEU A 1 100 ? -8.396 14.495 12.966 1.00 91.19 100 LEU A CA 1
ATOM 832 C C . LEU A 1 100 ? -6.911 14.119 13.150 1.00 91.19 100 LEU A C 1
ATOM 834 O O . LEU A 1 100 ? -6.154 14.302 12.197 1.00 91.19 100 LEU A O 1
ATOM 838 N N . PRO A 1 101 ? -6.467 13.538 14.284 1.00 91.38 101 PRO A N 1
ATOM 839 C CA . PRO A 1 101 ? -5.070 13.125 14.452 1.00 91.38 101 PRO A CA 1
ATOM 840 C C . PRO A 1 101 ? -4.599 12.041 13.467 1.00 91.38 101 PRO A C 1
ATOM 842 O O . PRO A 1 101 ? -3.397 11.909 13.261 1.00 91.38 101 PRO A O 1
ATOM 845 N N . PHE A 1 102 ? -5.507 11.288 12.835 1.00 93.94 102 PHE A N 1
ATOM 846 C CA . PHE A 1 102 ? -5.164 10.287 11.814 1.00 93.94 102 PHE A CA 1
ATOM 847 C C . PHE A 1 102 ? -5.103 10.882 10.402 1.00 93.94 102 PHE A C 1
ATOM 849 O O . PHE A 1 102 ? -4.353 10.396 9.560 1.00 93.94 102 PHE A O 1
ATOM 856 N N . ILE A 1 103 ? -5.872 11.941 10.140 1.00 95.56 103 ILE A N 1
ATOM 857 C CA . ILE A 1 103 ? -5.910 12.639 8.848 1.00 95.56 103 ILE A CA 1
ATOM 858 C C . ILE A 1 103 ? -4.739 13.611 8.712 1.00 95.56 103 ILE A C 1
ATOM 860 O O . ILE A 1 103 ? -4.138 13.704 7.645 1.00 95.56 103 ILE A O 1
ATOM 864 N N . VAL A 1 104 ? -4.403 14.343 9.776 1.00 95.75 104 VAL A N 1
ATOM 865 C CA . VAL A 1 104 ? -3.397 15.414 9.711 1.00 95.75 104 VAL A CA 1
ATOM 866 C C . VAL A 1 104 ? -2.044 14.923 9.166 1.00 95.75 104 VAL A C 1
ATOM 868 O O . VAL A 1 104 ? -1.539 15.561 8.245 1.00 95.75 104 VAL A O 1
ATOM 871 N N . PRO A 1 105 ? -1.466 13.790 9.615 1.00 96.44 105 PRO A N 1
ATOM 872 C CA . PRO A 1 105 ? -0.163 13.342 9.118 1.00 96.44 105 PRO A CA 1
ATOM 873 C C . PRO A 1 105 ? -0.149 13.027 7.620 1.00 96.44 105 PRO A C 1
ATOM 875 O O . PRO A 1 105 ? 0.768 13.452 6.922 1.00 96.44 105 PRO A O 1
ATOM 878 N N . ILE A 1 106 ? -1.175 12.338 7.101 1.00 96.75 106 ILE A N 1
ATOM 879 C CA . ILE A 1 106 ? -1.271 12.043 5.664 1.00 96.75 106 ILE A CA 1
ATOM 880 C C . ILE A 1 106 ? -1.605 13.291 4.842 1.00 96.75 106 ILE A C 1
ATOM 882 O O . ILE A 1 106 ? -1.129 13.422 3.718 1.00 96.75 106 ILE A O 1
ATOM 886 N N . ALA A 1 107 ? -2.388 14.224 5.390 1.00 95.00 107 ALA A N 1
ATOM 887 C CA . ALA A 1 107 ? -2.710 15.482 4.726 1.00 95.00 107 ALA A CA 1
ATOM 888 C C . ALA A 1 107 ? -1.476 16.385 4.608 1.00 95.00 107 ALA A C 1
ATOM 890 O O . ALA A 1 107 ? -1.277 16.999 3.565 1.00 95.00 107 ALA A O 1
ATOM 891 N N . LEU A 1 108 ? -0.620 16.425 5.633 1.00 94.44 108 LEU A N 1
ATOM 892 C CA . LEU A 1 108 ? 0.654 17.138 5.578 1.00 94.44 108 LEU A CA 1
ATOM 893 C C . LEU A 1 108 ? 1.618 16.451 4.604 1.00 94.44 108 LEU A C 1
ATOM 895 O O . LEU A 1 108 ? 2.036 17.067 3.634 1.00 94.44 108 LEU A O 1
ATOM 899 N N . ASP A 1 109 ? 1.909 15.165 4.788 1.00 93.31 109 ASP A N 1
ATOM 900 C CA . ASP A 1 109 ? 2.845 14.418 3.934 1.00 93.31 109 ASP A CA 1
ATOM 901 C C . ASP A 1 109 ? 2.391 14.357 2.463 1.00 93.31 109 ASP A C 1
ATOM 903 O O . ASP A 1 109 ? 3.129 14.669 1.527 1.00 93.31 109 ASP A O 1
ATOM 907 N N . GLY A 1 110 ? 1.141 13.965 2.233 1.00 89.31 110 GLY A N 1
ATOM 908 C CA . GLY A 1 110 ? 0.570 13.844 0.900 1.00 89.31 110 GLY A CA 1
ATOM 909 C C . GLY A 1 110 ? 0.219 15.169 0.258 1.00 89.31 110 GLY A C 1
ATOM 910 O O . GLY A 1 110 ? 0.561 15.366 -0.905 1.00 89.31 110 GLY A O 1
ATOM 911 N N . GLY A 1 111 ? -0.414 16.071 1.005 1.00 89.00 111 GLY A N 1
ATOM 912 C CA . GLY A 1 111 ? -0.811 17.380 0.502 1.00 89.00 111 GLY A CA 1
ATOM 913 C C . GLY A 1 111 ? 0.391 18.249 0.154 1.00 89.00 111 GLY A C 1
ATOM 914 O O . GLY A 1 111 ? 0.427 18.788 -0.950 1.00 89.00 111 GLY A O 1
ATOM 915 N N . ILE A 1 112 ? 1.411 18.320 1.022 1.00 87.56 112 ILE A N 1
ATOM 916 C CA . ILE A 1 112 ? 2.639 19.076 0.725 1.00 87.56 112 ILE A CA 1
ATOM 917 C C . ILE A 1 112 ? 3.320 18.500 -0.515 1.00 87.56 112 ILE A C 1
ATOM 919 O O . ILE A 1 112 ? 3.723 19.263 -1.386 1.00 87.56 112 ILE A O 1
ATOM 923 N N . GLN A 1 113 ? 3.392 17.174 -0.659 1.00 85.56 113 GLN A N 1
ATOM 924 C CA . GLN A 1 113 ? 3.964 16.583 -1.866 1.00 85.56 113 GLN A CA 1
ATOM 925 C C . GLN A 1 113 ? 3.152 16.892 -3.132 1.00 85.56 113 GLN A C 1
ATOM 927 O O . GLN A 1 113 ? 3.741 17.136 -4.187 1.00 85.56 113 GLN A O 1
ATOM 932 N N . THR A 1 114 ? 1.819 16.861 -3.065 1.00 85.00 114 THR A N 1
ATOM 933 C CA . THR A 1 114 ? 0.973 17.234 -4.206 1.00 85.00 114 THR A CA 1
ATOM 934 C C . THR A 1 114 ? 1.231 18.682 -4.607 1.00 85.00 114 THR A C 1
ATOM 936 O O . THR A 1 114 ? 1.467 18.946 -5.783 1.00 85.00 114 THR A O 1
ATOM 939 N N . VAL A 1 115 ? 1.282 19.599 -3.638 1.00 83.00 115 VAL A N 1
ATOM 940 C CA . VAL A 1 115 ? 1.609 21.012 -3.877 1.00 83.00 115 VAL A CA 1
ATOM 941 C C . VAL A 1 115 ? 3.018 21.162 -4.456 1.00 83.00 115 VAL A C 1
ATOM 943 O O . VAL A 1 115 ? 3.187 21.851 -5.454 1.00 83.00 115 VAL A O 1
ATOM 946 N N . ALA A 1 116 ? 4.017 20.471 -3.902 1.00 77.12 116 ALA A N 1
ATOM 947 C CA . ALA A 1 116 ? 5.393 20.500 -4.400 1.00 77.12 116 ALA A CA 1
ATOM 948 C C . ALA A 1 116 ? 5.517 19.983 -5.835 1.00 77.12 116 ALA A C 1
ATOM 950 O O . ALA A 1 116 ? 6.267 20.544 -6.627 1.00 77.12 116 ALA A O 1
ATOM 951 N N . THR A 1 117 ? 4.747 18.952 -6.188 1.00 76.12 117 THR A N 1
ATOM 952 C CA . THR A 1 117 ? 4.723 18.416 -7.553 1.00 76.12 117 THR A CA 1
ATOM 953 C C . THR A 1 117 ? 4.067 19.410 -8.513 1.00 76.12 117 THR A C 1
ATOM 955 O O . THR A 1 117 ? 4.615 19.663 -9.575 1.00 76.12 117 THR A O 1
ATOM 958 N N . VAL A 1 118 ? 2.931 20.010 -8.136 1.00 75.62 118 VAL A N 1
ATOM 959 C CA . VAL A 1 118 ? 2.210 20.986 -8.977 1.00 75.62 118 VAL A CA 1
ATOM 960 C C . VAL A 1 118 ? 2.994 22.290 -9.163 1.00 75.62 118 VAL A C 1
ATOM 962 O O . VAL A 1 118 ? 2.921 22.892 -10.226 1.00 75.62 118 VAL A O 1
ATOM 965 N N . LEU A 1 119 ? 3.732 22.739 -8.143 1.00 73.25 119 LEU A N 1
ATOM 966 C CA . LEU A 1 119 ? 4.491 23.993 -8.195 1.00 73.25 119 LEU A CA 1
ATOM 967 C C . LEU A 1 119 ? 5.914 23.837 -8.761 1.00 73.25 119 LEU A C 1
ATOM 969 O O . LEU A 1 119 ? 6.475 24.827 -9.219 1.00 73.25 119 LEU A O 1
ATOM 973 N N . GLY A 1 120 ? 6.508 22.639 -8.703 1.00 60.25 120 GLY A N 1
ATOM 974 C CA . GLY A 1 120 ? 7.877 22.376 -9.177 1.00 60.25 120 GLY A CA 1
ATOM 975 C C . GLY A 1 120 ? 7.965 21.693 -10.547 1.00 60.25 120 GLY A C 1
ATOM 976 O O . GLY A 1 120 ? 8.950 21.851 -11.269 1.00 60.25 120 GLY A O 1
ATOM 977 N N . VAL A 1 121 ? 6.933 20.952 -10.956 1.00 58.50 121 VAL A N 1
ATOM 978 C CA . VAL A 1 121 ? 7.013 20.076 -12.131 1.00 58.50 121 VAL A CA 1
ATOM 979 C C . VAL A 1 121 ? 5.951 20.471 -13.160 1.00 58.50 121 VAL A C 1
ATOM 981 O O . VAL A 1 121 ? 4.755 20.421 -12.878 1.00 58.50 121 VAL A O 1
ATOM 984 N N . ASN A 1 122 ? 6.386 20.861 -14.365 1.00 55.56 122 ASN A N 1
ATOM 985 C CA . ASN A 1 122 ? 5.490 21.070 -15.506 1.00 55.56 122 ASN A CA 1
ATOM 986 C C . ASN A 1 122 ? 5.366 19.775 -16.331 1.00 55.56 122 ASN A C 1
ATOM 988 O O . ASN A 1 122 ? 6.274 18.942 -16.314 1.00 55.56 122 ASN A O 1
ATOM 992 N N . PRO A 1 123 ? 4.293 19.621 -17.132 1.00 50.56 123 PRO A N 1
ATOM 993 C CA . PRO A 1 123 ? 4.113 18.468 -18.022 1.00 50.56 123 PRO A CA 1
ATOM 994 C C . PRO A 1 123 ? 5.241 18.270 -19.050 1.00 50.56 123 PRO A C 1
ATOM 996 O O . PRO A 1 123 ? 5.362 17.195 -19.619 1.00 50.56 123 PRO A O 1
ATOM 999 N N . THR A 1 124 ? 6.062 19.294 -19.299 1.00 49.44 124 THR A N 1
ATOM 1000 C CA . THR A 1 124 ? 7.166 19.283 -20.274 1.00 49.44 124 THR A CA 1
ATOM 1001 C C . THR A 1 124 ? 8.554 19.144 -19.635 1.00 49.44 124 THR A C 1
ATOM 1003 O O . THR A 1 124 ? 9.552 19.308 -20.332 1.00 49.44 124 THR A O 1
ATOM 1006 N N . GLY A 1 125 ? 8.644 18.896 -18.322 1.00 51.91 125 GLY A N 1
ATOM 1007 C CA . GLY A 1 125 ? 9.911 18.698 -17.607 1.00 51.91 125 GLY A CA 1
ATOM 1008 C C . GLY A 1 125 ? 9.998 19.400 -16.246 1.00 51.91 125 GLY A C 1
ATOM 1009 O O . GLY A 1 125 ? 9.107 20.153 -15.839 1.00 51.91 125 GLY A O 1
ATOM 1010 N N . ILE A 1 126 ? 11.101 19.143 -15.535 1.00 53.59 126 ILE A N 1
ATOM 1011 C CA . ILE A 1 126 ? 11.419 19.747 -14.233 1.00 53.59 126 ILE A CA 1
ATOM 1012 C C . ILE A 1 126 ? 11.836 21.206 -14.462 1.00 53.59 126 ILE A C 1
ATOM 1014 O O . ILE A 1 126 ? 12.893 21.475 -15.025 1.00 53.59 126 ILE A O 1
ATOM 1018 N N . VAL A 1 127 ? 10.998 22.157 -14.046 1.00 55.56 127 VAL A N 1
ATOM 1019 C CA . VAL A 1 127 ? 11.312 23.602 -14.110 1.00 55.56 127 VAL A CA 1
ATOM 1020 C C . VAL A 1 127 ? 11.956 24.083 -12.809 1.00 55.56 127 VAL A C 1
ATOM 1022 O O . VAL A 1 127 ? 12.663 25.086 -12.791 1.00 55.56 127 VAL A O 1
ATOM 1025 N N . GLY A 1 128 ? 11.735 23.335 -11.728 1.00 56.19 128 GLY A N 1
ATOM 1026 C CA . GLY A 1 128 ? 12.436 23.427 -10.458 1.00 56.19 128 GLY A CA 1
ATOM 1027 C C . GLY A 1 128 ? 12.224 22.125 -9.691 1.00 56.19 128 GLY A C 1
ATOM 1028 O O . GLY A 1 128 ? 11.107 21.625 -9.619 1.00 56.19 128 GLY A O 1
ATOM 1029 N N . GLU A 1 129 ? 13.288 21.534 -9.153 1.00 59.50 129 GLU A N 1
ATOM 1030 C CA . GLU A 1 129 ? 13.184 20.304 -8.358 1.00 59.50 129 GLU A CA 1
ATOM 1031 C C . GLU A 1 129 ? 12.079 20.429 -7.287 1.00 59.50 129 GLU A C 1
ATOM 1033 O O . GLU A 1 129 ? 11.976 21.482 -6.641 1.00 59.50 129 GLU A O 1
ATOM 1038 N N . PRO A 1 130 ? 11.229 19.403 -7.073 1.00 68.81 130 PRO A N 1
ATOM 1039 C CA . PRO A 1 130 ? 10.168 19.485 -6.078 1.00 68.81 130 PRO A CA 1
ATOM 1040 C C . PRO A 1 130 ? 10.771 19.772 -4.701 1.00 68.81 130 PRO A C 1
ATOM 1042 O O . PRO A 1 130 ? 11.591 19.004 -4.201 1.00 68.81 130 PRO A O 1
ATOM 1045 N N . PHE A 1 131 ? 10.324 20.844 -4.043 1.00 78.31 131 PHE A N 1
ATOM 1046 C CA . PHE A 1 131 ? 10.878 21.253 -2.744 1.00 78.31 131 PHE A CA 1
ATOM 1047 C C . PHE A 1 131 ? 10.615 20.241 -1.611 1.00 78.31 131 PHE A C 1
ATOM 1049 O O . PHE A 1 131 ? 11.213 20.338 -0.541 1.00 78.31 131 PHE A O 1
ATOM 1056 N N . TYR A 1 132 ? 9.698 19.289 -1.818 1.00 84.44 132 TYR A N 1
ATOM 1057 C CA . TYR A 1 132 ? 9.407 18.215 -0.876 1.00 84.44 132 TYR A CA 1
ATOM 1058 C C . TYR A 1 132 ? 8.989 16.929 -1.590 1.00 84.44 132 TYR A C 1
ATOM 1060 O O . TYR A 1 132 ? 8.075 16.921 -2.421 1.00 84.44 132 TYR A O 1
ATOM 1068 N N . ILE A 1 133 ? 9.615 15.817 -1.201 1.00 87.50 133 ILE A N 1
ATOM 1069 C CA . ILE A 1 133 ? 9.315 14.481 -1.713 1.00 87.50 133 ILE A CA 1
ATOM 1070 C C . ILE A 1 133 ? 9.342 13.501 -0.546 1.00 87.50 133 ILE A C 1
ATOM 1072 O O . ILE A 1 133 ? 10.319 13.408 0.190 1.00 87.50 133 ILE A O 1
ATOM 1076 N N . SER A 1 134 ? 8.245 12.767 -0.379 1.00 92.50 134 SER A N 1
ATOM 1077 C CA . SER A 1 134 ? 8.110 11.780 0.691 1.00 92.50 134 SER A CA 1
ATOM 1078 C C . SER A 1 134 ? 8.851 10.480 0.362 1.00 92.50 134 SER A C 1
ATOM 1080 O O . SER A 1 134 ? 8.723 9.962 -0.757 1.00 92.50 134 SER A O 1
ATOM 1082 N N . SER A 1 135 ? 9.584 9.934 1.337 1.00 96.38 135 SER A N 1
ATOM 1083 C CA . SER A 1 135 ? 10.180 8.595 1.258 1.00 96.38 135 SER A CA 1
ATOM 1084 C C . SER A 1 135 ? 9.128 7.499 1.426 1.00 96.38 135 SER A C 1
ATOM 1086 O O . SER A 1 135 ? 8.031 7.738 1.937 1.00 96.38 135 SER A O 1
ATOM 1088 N N . ASN A 1 136 ? 9.442 6.273 1.010 1.00 97.69 136 ASN A N 1
ATOM 1089 C CA . ASN A 1 136 ? 8.509 5.151 1.135 1.00 97.69 136 ASN A CA 1
ATOM 1090 C C . ASN A 1 136 ? 8.161 4.835 2.592 1.00 97.69 136 ASN A C 1
ATOM 1092 O O . ASN A 1 136 ? 6.997 4.544 2.880 1.00 97.69 136 ASN A O 1
ATOM 1096 N N . LEU A 1 137 ? 9.122 4.987 3.512 1.00 98.06 137 LEU A N 1
ATOM 1097 C CA . LEU A 1 137 ? 8.864 4.903 4.948 1.00 98.06 137 LEU A CA 1
ATOM 1098 C C . LEU A 1 137 ? 7.779 5.897 5.385 1.00 98.06 137 LEU A C 1
ATOM 1100 O O . LEU A 1 137 ? 6.773 5.496 5.968 1.00 98.06 137 LEU A O 1
ATOM 1104 N N . MET A 1 138 ? 7.945 7.188 5.078 1.00 97.50 138 MET A N 1
ATOM 1105 C CA . MET A 1 138 ? 6.991 8.219 5.505 1.00 97.50 138 MET A CA 1
ATOM 1106 C C . MET A 1 138 ? 5.618 8.028 4.864 1.00 97.50 138 MET A C 1
ATOM 1108 O O . MET A 1 138 ? 4.612 8.056 5.572 1.00 97.50 138 MET A O 1
ATOM 1112 N N . ARG A 1 139 ? 5.576 7.720 3.561 1.00 97.88 139 ARG A N 1
ATOM 1113 C CA . ARG A 1 139 ? 4.345 7.359 2.840 1.00 97.88 139 ARG A CA 1
ATOM 1114 C C . ARG A 1 139 ? 3.568 6.254 3.542 1.00 97.88 139 ARG A C 1
ATOM 1116 O O . ARG A 1 139 ? 2.354 6.366 3.709 1.00 97.88 139 ARG A O 1
ATOM 1123 N N . PHE A 1 140 ? 4.258 5.178 3.913 1.00 98.62 140 PHE A N 1
ATOM 1124 C CA . PHE A 1 140 ? 3.638 4.032 4.558 1.00 98.62 140 PHE A CA 1
ATOM 1125 C C . PHE A 1 140 ? 3.164 4.372 5.976 1.00 98.62 140 PHE A C 1
ATOM 1127 O O . PHE A 1 140 ? 2.048 4.014 6.359 1.00 98.62 140 PHE A O 1
ATOM 1134 N N . LEU A 1 141 ? 3.980 5.084 6.760 1.00 98.38 141 LEU A N 1
ATOM 1135 C CA . LEU A 1 141 ? 3.657 5.457 8.138 1.00 98.38 141 LEU A CA 1
ATOM 1136 C C . LEU A 1 141 ? 2.435 6.380 8.219 1.00 98.38 141 LEU A C 1
ATOM 1138 O O . LEU A 1 141 ? 1.531 6.117 9.015 1.00 98.38 141 LEU A O 1
ATOM 1142 N N . THR A 1 142 ? 2.375 7.423 7.389 1.00 98.12 142 THR A N 1
ATOM 1143 C CA . THR A 1 142 ? 1.233 8.350 7.353 1.00 98.12 142 THR A CA 1
ATOM 1144 C C . THR A 1 142 ? -0.007 7.688 6.753 1.00 98.12 142 THR A C 1
ATOM 1146 O O . THR A 1 142 ? -1.106 7.848 7.286 1.00 98.12 142 THR A O 1
ATOM 1149 N N . GLY A 1 143 ? 0.174 6.877 5.704 1.00 98.19 143 GLY A N 1
ATOM 1150 C CA . GLY A 1 143 ? -0.884 6.089 5.079 1.00 98.19 143 GLY A CA 1
ATOM 1151 C C . GLY A 1 143 ? -1.550 5.119 6.053 1.00 98.19 143 GLY A C 1
ATOM 1152 O O . GLY A 1 143 ? -2.768 5.147 6.226 1.00 98.19 143 GLY A O 1
ATOM 1153 N N . SER A 1 144 ? -0.757 4.293 6.737 1.00 98.44 144 SER A N 1
ATOM 1154 C CA . SER A 1 144 ? -1.266 3.303 7.695 1.00 98.44 144 SER A CA 1
ATOM 1155 C C . SER A 1 144 ? -1.969 3.932 8.888 1.00 98.44 144 SER A C 1
ATOM 1157 O O . SER A 1 144 ? -3.025 3.442 9.290 1.00 98.44 144 SER A O 1
ATOM 1159 N N . LEU A 1 145 ? -1.460 5.050 9.407 1.00 97.62 145 LEU A N 1
ATOM 1160 C CA . LEU A 1 145 ? -2.122 5.782 10.482 1.00 97.62 145 LEU A CA 1
ATOM 1161 C C . LEU A 1 145 ? -3.511 6.284 10.052 1.00 97.62 145 LEU A C 1
ATOM 1163 O O . LEU A 1 145 ? -4.489 6.067 10.770 1.00 97.62 145 LEU A O 1
ATOM 1167 N N . PHE A 1 146 ? -3.620 6.876 8.859 1.00 97.88 146 PHE A N 1
ATOM 1168 C CA . PHE A 1 146 ? -4.908 7.282 8.293 1.00 97.88 146 PHE A CA 1
ATOM 1169 C C . PHE A 1 146 ? -5.861 6.094 8.109 1.00 97.88 146 PHE A C 1
ATOM 1171 O O . PHE A 1 146 ? -7.013 6.154 8.543 1.00 97.88 146 PHE A O 1
ATOM 1178 N N . GLY A 1 147 ? -5.376 4.993 7.528 1.00 97.75 147 GLY A N 1
ATOM 1179 C CA . GLY A 1 147 ? -6.169 3.784 7.307 1.00 97.75 147 GLY A CA 1
ATOM 1180 C C . GLY A 1 147 ? -6.720 3.168 8.597 1.00 97.75 147 GLY A C 1
ATOM 1181 O O . GLY A 1 147 ? -7.892 2.787 8.657 1.00 97.75 147 GLY A O 1
ATOM 1182 N N . ILE A 1 148 ? -5.907 3.135 9.659 1.00 96.94 148 ILE A N 1
ATOM 1183 C CA . ILE A 1 148 ? -6.332 2.694 10.995 1.00 96.94 148 ILE A CA 1
ATOM 1184 C C . ILE A 1 148 ? -7.471 3.578 11.511 1.00 96.94 148 ILE A C 1
ATOM 1186 O O . ILE A 1 148 ? -8.518 3.056 11.895 1.00 96.94 148 ILE A O 1
ATOM 1190 N N . GLY A 1 149 ? -7.300 4.904 11.484 1.00 94.88 149 GLY A N 1
ATOM 1191 C CA . GLY A 1 149 ? -8.322 5.849 11.943 1.00 94.88 149 GLY A CA 1
ATOM 1192 C C . GLY A 1 149 ? -9.638 5.713 11.175 1.00 94.88 149 GLY A C 1
ATOM 1193 O O . GLY A 1 149 ? -10.705 5.607 11.784 1.00 94.88 149 GLY A O 1
ATOM 1194 N N . LEU A 1 150 ? -9.563 5.632 9.842 1.00 95.31 150 LEU A N 1
ATOM 1195 C CA . LEU A 1 150 ? -10.726 5.455 8.972 1.00 95.31 150 LEU A CA 1
ATOM 1196 C C . LEU A 1 150 ? -11.495 4.169 9.310 1.00 95.31 150 LEU A C 1
ATOM 1198 O O . LEU A 1 150 ? -12.716 4.189 9.471 1.00 95.31 150 LEU A O 1
ATOM 1202 N N . SER A 1 151 ? -10.785 3.052 9.470 1.00 95.00 151 SER A N 1
ATOM 1203 C CA . SER A 1 151 ? -11.401 1.756 9.757 1.00 95.00 151 SER A CA 1
ATOM 1204 C C . SER A 1 151 ? -11.965 1.656 11.173 1.00 95.00 151 SER A C 1
ATOM 1206 O O . SER A 1 151 ? -13.052 1.106 11.359 1.00 95.00 151 SER A O 1
ATOM 1208 N N . MET A 1 152 ? -11.289 2.239 12.169 1.00 91.50 152 MET A N 1
ATOM 1209 C CA . MET A 1 152 ? -11.801 2.320 13.542 1.00 91.50 152 MET A CA 1
ATOM 1210 C C . MET A 1 152 ? -13.081 3.158 13.649 1.00 91.50 152 MET A C 1
ATOM 1212 O O . MET A 1 152 ? -13.880 2.936 14.564 1.00 91.50 152 MET A O 1
ATOM 1216 N N . TRP A 1 153 ? -13.283 4.108 12.734 1.00 91.19 153 TRP A N 1
ATOM 1217 C CA . TRP A 1 153 ? -14.521 4.871 12.637 1.00 91.19 153 TRP A CA 1
ATOM 1218 C C . TRP A 1 153 ? -15.618 4.105 11.884 1.00 91.19 153 TRP A C 1
ATOM 1220 O O . TRP A 1 153 ? -16.724 3.992 12.406 1.00 91.19 153 TRP A O 1
ATOM 1230 N N . ILE A 1 154 ? -15.333 3.536 10.705 1.00 90.75 154 ILE A N 1
ATOM 1231 C CA . ILE A 1 154 ? -16.369 2.949 9.832 1.00 90.75 154 ILE A CA 1
ATOM 1232 C C . ILE A 1 154 ? -16.771 1.514 10.211 1.00 90.75 154 ILE A C 1
ATOM 1234 O O . ILE A 1 154 ? -17.955 1.173 10.211 1.00 90.75 154 ILE A O 1
ATOM 1238 N N . SER A 1 155 ? -15.811 0.659 10.574 1.00 85.81 155 SER A N 1
ATOM 1239 C CA . SER A 1 155 ? -16.037 -0.779 10.774 1.00 85.81 155 SER A CA 1
ATOM 1240 C C . SER A 1 155 ? -17.050 -1.113 11.885 1.00 85.81 155 SER A C 1
ATOM 1242 O O . SER A 1 155 ? -17.792 -2.086 11.727 1.00 85.81 155 SER A O 1
ATOM 1244 N N . PRO A 1 156 ? -17.158 -0.343 12.990 1.00 84.69 156 PRO A N 1
ATOM 1245 C CA . PRO A 1 156 ? -18.212 -0.545 13.981 1.00 84.69 156 PRO A CA 1
ATOM 1246 C C . PRO A 1 156 ? -19.624 -0.366 13.421 1.00 84.69 156 PRO A C 1
ATOM 1248 O O . PRO A 1 156 ? -20.511 -1.124 13.808 1.00 84.69 156 PRO A O 1
ATOM 1251 N N . PHE A 1 157 ? -19.838 0.572 12.491 1.00 84.50 157 PHE A N 1
ATOM 1252 C CA . PHE A 1 157 ? -21.141 0.747 11.842 1.00 84.50 157 PHE A CA 1
ATOM 1253 C C . PHE A 1 157 ? -21.501 -0.495 11.021 1.00 84.50 157 PHE A C 1
ATOM 1255 O O . PHE A 1 157 ? -22.582 -1.053 11.209 1.00 84.50 157 PHE A O 1
ATOM 1262 N N . LEU A 1 158 ? -20.540 -1.011 10.245 1.00 84.75 158 LEU A N 1
ATOM 1263 C CA . LEU A 1 158 ? -20.691 -2.225 9.429 1.00 84.75 158 LEU A CA 1
ATOM 1264 C C . LEU A 1 158 ? -20.931 -3.495 10.264 1.00 84.75 158 LEU A C 1
ATOM 1266 O O . LEU A 1 158 ? -21.521 -4.462 9.785 1.00 84.75 158 LEU A O 1
ATOM 1270 N N . LEU A 1 159 ? -20.469 -3.513 11.519 1.00 81.12 159 LEU A N 1
ATOM 1271 C CA . LEU A 1 159 ? -20.802 -4.566 12.480 1.00 81.12 159 LEU A CA 1
ATOM 1272 C C . LEU A 1 159 ? -22.168 -4.365 13.147 1.00 81.12 159 LEU A C 1
ATOM 1274 O O . LEU A 1 159 ? -22.856 -5.347 13.435 1.00 81.12 159 LEU A O 1
ATOM 1278 N N . SER A 1 160 ? -22.530 -3.115 13.444 1.00 69.56 160 SER A N 1
ATOM 1279 C CA . SER A 1 160 ? -23.725 -2.751 14.213 1.00 69.56 160 SER A CA 1
ATOM 1280 C C . SER A 1 160 ? -25.035 -2.937 13.456 1.00 69.56 160 SER A C 1
ATOM 1282 O O . SER A 1 160 ? -26.051 -3.191 14.100 1.00 69.56 160 SER A O 1
ATOM 1284 N N . GLU A 1 161 ? -25.012 -2.960 12.118 1.00 56.41 161 GLU A N 1
ATOM 1285 C CA . GLU A 1 161 ? -26.159 -3.405 11.307 1.00 56.41 161 GLU A CA 1
ATOM 1286 C C . GLU A 1 161 ? -26.604 -4.847 11.645 1.00 56.41 161 GLU A C 1
ATOM 1288 O O . GLU A 1 161 ? -27.674 -5.288 11.237 1.00 56.41 161 GLU A O 1
ATOM 1293 N N . GLY A 1 162 ? -25.820 -5.585 12.445 1.00 49.69 162 GLY A N 1
ATOM 1294 C CA . GLY A 1 162 ? -26.190 -6.878 13.013 1.00 49.69 162 GLY A CA 1
ATOM 1295 C C . GLY A 1 162 ? -26.693 -6.884 14.465 1.00 49.69 162 GLY A C 1
ATOM 1296 O O . GLY A 1 162 ? -27.056 -7.966 14.912 1.00 49.69 162 GLY A O 1
ATOM 1297 N N . ASN A 1 163 ? -26.684 -5.767 15.207 1.00 46.44 163 ASN A N 1
ATOM 1298 C CA . ASN A 1 163 ? -27.059 -5.696 16.632 1.00 46.44 163 ASN A CA 1
ATOM 1299 C C . ASN A 1 163 ? -27.558 -4.286 17.015 1.00 46.44 163 ASN A C 1
ATOM 1301 O O . ASN A 1 163 ? -26.886 -3.537 17.728 1.00 46.44 163 ASN A O 1
ATOM 1305 N N . ALA A 1 164 ? -28.763 -3.922 16.580 1.00 39.47 164 ALA A N 1
ATOM 1306 C CA . ALA A 1 164 ? -29.479 -2.795 17.166 1.00 39.47 164 ALA A CA 1
ATOM 1307 C C . ALA A 1 164 ? -30.129 -3.248 18.485 1.00 39.47 164 ALA A C 1
ATOM 1309 O O . ALA A 1 164 ? -31.163 -3.910 18.503 1.00 39.47 164 ALA A O 1
ATOM 1310 N N . SER A 1 165 ? -29.506 -2.925 19.615 1.00 34.03 165 SER A N 1
ATOM 1311 C CA . SER A 1 165 ? -30.172 -2.949 20.919 1.00 34.03 165 SER A CA 1
ATOM 1312 C C . SER A 1 165 ? -29.834 -1.664 21.650 1.00 34.03 165 SER A C 1
ATOM 1314 O O . SER A 1 165 ? -28.754 -1.483 22.209 1.00 34.03 165 SER A O 1
ATOM 1316 N N . SER A 1 166 ? -30.783 -0.744 21.558 1.00 37.03 166 SER A N 1
ATOM 1317 C CA . SER A 1 166 ? -30.830 0.546 22.221 1.00 37.03 166 SER A CA 1
ATOM 1318 C C . SER A 1 166 ? -30.957 0.318 23.727 1.00 37.03 166 SER A C 1
ATOM 1320 O O . SER A 1 166 ? -32.030 -0.019 24.222 1.00 37.03 166 SER A O 1
ATOM 1322 N N . SER A 1 167 ? -29.872 0.498 24.477 1.00 38.97 167 SER A N 1
ATOM 1323 C CA . SER A 1 167 ? -29.965 0.610 25.930 1.00 38.97 167 SER A CA 1
ATOM 1324 C C . SER A 1 167 ? -30.382 2.035 26.292 1.00 38.97 167 SER A C 1
ATOM 1326 O O .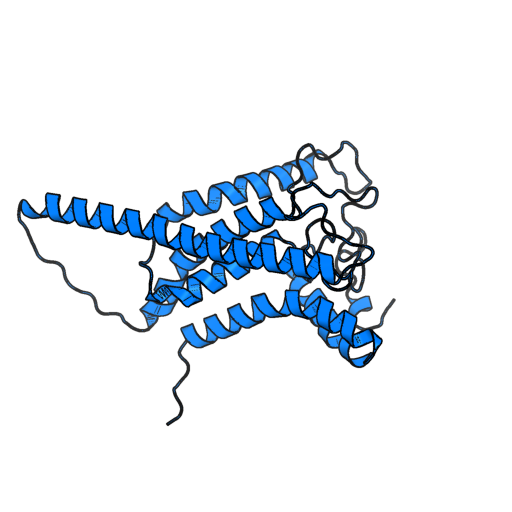 SER A 1 167 ? -29.635 2.997 26.114 1.00 38.97 167 SER A O 1
ATOM 1328 N N . GLN A 1 168 ? -31.621 2.165 26.768 1.00 36.38 168 GLN A N 1
ATOM 1329 C CA . GLN A 1 168 ? -32.120 3.384 27.394 1.00 36.38 168 GLN A CA 1
ATOM 1330 C C . GLN A 1 168 ? -31.305 3.667 28.659 1.00 36.38 168 GLN A C 1
ATOM 1332 O O . GLN A 1 168 ? -31.121 2.784 29.497 1.00 36.38 168 GLN A O 1
ATOM 1337 N N . LEU A 1 169 ? -30.798 4.893 28.783 1.00 40.06 169 LEU A N 1
ATOM 1338 C CA . LEU A 1 169 ? -30.034 5.331 29.943 1.00 40.06 169 LEU A CA 1
ATOM 1339 C C . LEU A 1 169 ? -30.883 6.309 30.757 1.00 40.06 169 LEU A C 1
ATOM 1341 O O . LEU A 1 169 ? -31.053 7.465 30.377 1.00 40.06 169 LEU A O 1
ATOM 1345 N N . SER A 1 170 ? -31.396 5.838 31.887 1.00 44.78 170 SER A N 1
ATOM 1346 C CA . SER A 1 170 ? -31.902 6.679 32.969 1.00 44.78 170 SER A CA 1
ATOM 1347 C C . SER A 1 170 ? -30.834 6.718 34.058 1.00 44.78 170 SER A C 1
ATOM 1349 O O . SER A 1 170 ? -30.443 5.652 34.521 1.00 44.78 170 SER A O 1
ATOM 1351 N N . ALA A 1 171 ? -30.367 7.901 34.472 1.00 46.72 171 ALA A N 1
ATOM 1352 C CA . ALA A 1 171 ? -30.009 8.166 35.873 1.00 46.72 171 ALA A CA 1
ATOM 1353 C C . ALA A 1 171 ? -29.518 9.603 36.103 1.00 46.72 171 ALA A C 1
ATOM 1355 O O . ALA A 1 171 ? -28.610 10.102 35.440 1.00 46.72 171 ALA A O 1
ATOM 1356 N N . SER A 1 172 ? -30.090 10.203 37.140 1.00 48.25 172 SER A N 1
ATOM 1357 C CA . SER A 1 172 ? -29.687 11.413 37.848 1.00 48.25 172 SER A CA 1
ATOM 1358 C C . SER A 1 172 ? -28.904 11.047 39.124 1.00 48.25 172 SER A C 1
ATOM 1360 O O . SER A 1 172 ? -29.481 10.376 39.973 1.00 48.25 172 SER A O 1
ATOM 1362 N N . SER A 1 173 ? -27.648 11.492 39.301 1.00 56.31 173 SER A N 1
ATOM 1363 C CA . SER A 1 173 ? -26.993 11.721 40.618 1.00 56.31 173 SER A CA 1
ATOM 1364 C C . SER A 1 173 ? -25.571 12.329 40.462 1.00 56.31 173 SER A C 1
ATOM 1366 O O . SER A 1 173 ? -24.985 12.229 39.385 1.00 56.31 173 SER A O 1
ATOM 1368 N N . PRO A 1 174 ? -24.953 12.917 41.512 1.00 53.72 174 PRO A N 1
ATOM 1369 C CA . PRO A 1 174 ? -23.589 13.485 41.482 1.00 53.72 174 PRO A CA 1
ATOM 1370 C C . PRO A 1 174 ? -22.458 12.467 41.236 1.00 53.72 174 PRO A C 1
ATOM 1372 O O . PRO A 1 174 ? -21.335 12.853 40.912 1.00 53.72 174 PRO A O 1
ATOM 1375 N N . GLN A 1 175 ? -22.741 11.160 41.317 1.00 54.66 175 GLN A N 1
ATOM 1376 C CA . GLN A 1 175 ? -21.816 10.103 40.879 1.00 54.66 175 GLN A CA 1
ATOM 1377 C C . GLN A 1 175 ? -21.600 10.114 39.354 1.00 54.66 175 GLN A C 1
ATOM 1379 O O . GLN A 1 175 ? -20.651 9.499 38.862 1.00 54.66 175 GLN A O 1
ATOM 1384 N N . LEU A 1 176 ? -22.422 10.858 38.601 1.00 60.62 176 LEU A N 1
ATOM 1385 C CA . LEU A 1 176 ? -22.307 11.059 37.155 1.00 60.62 176 LEU A CA 1
ATOM 1386 C C . LEU A 1 176 ? -20.974 11.699 36.739 1.00 60.62 176 LEU A C 1
ATOM 1388 O O . LEU A 1 176 ? -20.458 11.381 35.671 1.00 60.62 176 LEU A O 1
ATOM 1392 N N . PHE A 1 177 ? -20.383 12.569 37.568 1.00 63.31 177 PHE A N 1
ATOM 1393 C CA . PHE A 1 177 ? -19.134 13.244 37.201 1.00 63.31 177 PHE A CA 1
ATOM 1394 C C . PHE A 1 177 ? -17.920 12.310 37.296 1.00 63.31 177 PHE A C 1
ATOM 1396 O O . PHE A 1 177 ? -17.143 12.211 36.348 1.00 63.31 177 PHE A O 1
ATOM 1403 N N . VAL A 1 178 ? -17.789 11.559 38.397 1.00 63.22 178 VAL A N 1
ATOM 1404 C CA . VAL A 1 178 ? -16.693 10.587 38.589 1.00 63.22 178 VAL A CA 1
ATOM 1405 C C . VAL A 1 178 ? -16.803 9.448 37.575 1.00 63.22 178 VAL A C 1
ATOM 1407 O O . VAL A 1 178 ? -15.824 9.106 36.912 1.00 63.22 178 VAL A O 1
ATOM 1410 N N . THR A 1 179 ? -18.012 8.916 37.376 1.00 74.62 179 THR A N 1
ATOM 1411 C CA . THR A 1 179 ? -18.256 7.885 36.356 1.00 74.62 179 THR A CA 1
ATOM 1412 C C . THR A 1 179 ? -18.078 8.419 34.931 1.00 74.62 179 THR A C 1
ATOM 1414 O O . THR A 1 179 ? -17.570 7.702 34.069 1.00 74.62 179 THR A O 1
ATOM 1417 N N . GLY A 1 180 ? -18.413 9.688 34.681 1.00 74.44 180 GLY A N 1
ATOM 1418 C CA . GLY A 1 180 ? -18.198 10.376 33.408 1.00 74.44 180 GLY A CA 1
ATOM 1419 C C . GLY A 1 180 ? -16.719 10.575 33.077 1.00 74.44 180 GLY A C 1
ATOM 1420 O O . GLY A 1 180 ? -16.290 10.217 31.979 1.00 74.44 180 GLY A O 1
ATOM 1421 N N . LEU A 1 181 ? -15.922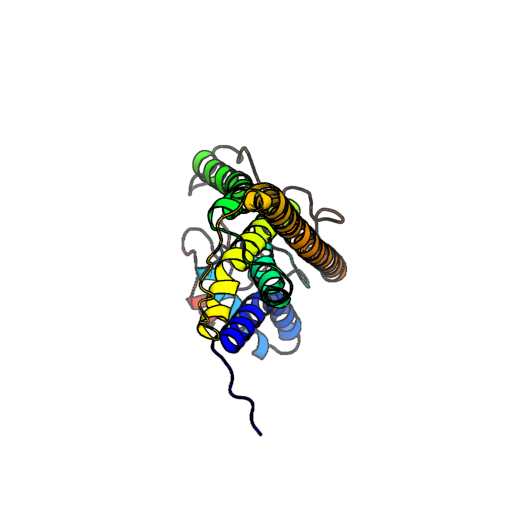 11.066 34.030 1.00 80.44 181 LEU A N 1
ATOM 1422 C CA . LEU A 1 181 ? -14.480 11.254 33.864 1.00 80.44 181 LEU A CA 1
ATOM 1423 C C . LEU A 1 181 ? -13.763 9.914 33.660 1.00 80.44 181 LEU A C 1
ATOM 1425 O O . LEU A 1 181 ? -12.967 9.774 32.737 1.00 80.44 181 LEU A O 1
ATOM 1429 N N . GLN A 1 182 ? -14.095 8.890 34.447 1.00 81.00 182 GLN A N 1
ATOM 1430 C CA . GLN A 1 182 ? -13.501 7.557 34.315 1.00 81.00 182 GLN A CA 1
ATOM 1431 C C . GLN A 1 182 ? -13.874 6.885 32.978 1.00 81.00 182 GLN A C 1
ATOM 1433 O O . GLN A 1 182 ? -13.049 6.231 32.328 1.00 81.00 182 GLN A O 1
ATOM 1438 N N . ARG A 1 183 ? -15.107 7.098 32.502 1.00 76.75 183 ARG A N 1
ATOM 1439 C CA . ARG A 1 183 ? -15.547 6.654 31.173 1.00 76.75 183 ARG A CA 1
ATOM 1440 C C . ARG A 1 183 ? -14.819 7.399 30.055 1.00 76.75 183 ARG A C 1
ATOM 1442 O O . ARG A 1 183 ? -14.424 6.762 29.082 1.00 76.75 183 ARG A O 1
ATOM 1449 N N . LEU A 1 184 ? -14.602 8.705 30.196 1.00 76.69 184 LEU A N 1
ATOM 1450 C CA . LEU A 1 184 ? -13.837 9.496 29.234 1.00 76.69 184 LEU A CA 1
ATOM 1451 C C . LEU A 1 184 ? -12.371 9.048 29.186 1.00 76.69 184 LEU A C 1
ATOM 1453 O O . LEU A 1 184 ? -11.859 8.784 28.105 1.00 76.69 184 LEU A O 1
ATOM 1457 N N . LEU A 1 185 ? -11.718 8.882 30.339 1.00 81.75 185 LEU A N 1
ATOM 1458 C CA . LEU A 1 185 ? -10.324 8.436 30.433 1.00 81.75 185 LEU A CA 1
ATOM 1459 C C . LEU A 1 185 ? -10.120 7.040 29.836 1.00 81.75 185 LEU A C 1
ATOM 1461 O O . LEU A 1 185 ? -9.162 6.819 29.103 1.00 81.75 185 LEU A O 1
ATOM 1465 N N . SER A 1 186 ? -11.041 6.105 30.079 1.00 75.00 186 SER A N 1
ATOM 1466 C CA . SER A 1 186 ? -10.973 4.774 29.457 1.00 75.00 186 SER A CA 1
ATOM 1467 C C . SER A 1 186 ? -11.256 4.798 27.950 1.00 75.00 186 SER A C 1
ATOM 1469 O O . SER A 1 186 ? -10.667 4.018 27.208 1.00 75.00 186 SER A O 1
ATOM 1471 N N . GLN A 1 187 ? -12.123 5.695 27.467 1.00 74.50 187 GLN A N 1
ATOM 1472 C CA . GLN A 1 187 ? -12.321 5.907 26.028 1.00 74.50 187 GLN A CA 1
ATOM 1473 C C . GLN A 1 187 ? -11.081 6.514 25.367 1.00 74.50 187 GLN A C 1
ATOM 1475 O O . GLN A 1 187 ? -10.697 6.065 24.293 1.00 74.50 187 GLN A O 1
ATOM 1480 N N . LEU A 1 188 ? -10.445 7.487 26.021 1.00 79.00 188 LEU A N 1
ATOM 1481 C CA . LEU A 1 188 ? -9.189 8.093 25.583 1.00 79.00 188 LEU A CA 1
ATOM 1482 C C . LEU A 1 188 ? -8.064 7.060 25.525 1.00 79.00 188 LEU A C 1
ATOM 1484 O O . LEU A 1 188 ? -7.383 6.951 24.510 1.00 79.00 188 LEU A O 1
ATOM 1488 N N . ALA A 1 189 ? -7.907 6.260 26.580 1.00 81.25 189 ALA A N 1
ATOM 1489 C CA . ALA A 1 189 ? -6.884 5.225 26.644 1.00 81.25 189 ALA A CA 1
ATOM 1490 C C . ALA A 1 189 ? -7.024 4.214 25.496 1.00 81.25 189 ALA A C 1
ATOM 1492 O O . ALA A 1 189 ? -6.034 3.888 24.849 1.00 81.25 189 ALA A O 1
ATOM 1493 N N . GLU A 1 190 ? -8.243 3.762 25.190 1.00 76.62 190 GLU A N 1
ATOM 1494 C CA . GLU A 1 190 ? -8.485 2.843 24.070 1.00 76.62 190 GLU A CA 1
ATOM 1495 C C . GLU A 1 190 ? -8.297 3.512 22.701 1.00 76.62 190 GLU A C 1
ATOM 1497 O O . GLU A 1 190 ? -7.697 2.912 21.807 1.00 76.62 190 GLU A O 1
ATOM 1502 N N . ALA A 1 191 ? -8.734 4.767 22.547 1.00 77.88 191 ALA A N 1
ATOM 1503 C CA . ALA A 1 191 ? -8.554 5.548 21.321 1.00 77.88 191 ALA A CA 1
ATOM 1504 C C . ALA A 1 191 ? -7.080 5.845 20.996 1.00 77.88 191 ALA A C 1
ATOM 1506 O O . ALA A 1 191 ? -6.777 6.199 19.864 1.00 77.88 191 ALA A O 1
ATOM 1507 N N . VAL A 1 192 ? -6.170 5.682 21.961 1.00 86.69 192 VAL A N 1
ATOM 1508 C CA . VAL A 1 192 ? -4.719 5.836 21.778 1.00 86.69 192 VAL A CA 1
ATOM 1509 C C . VAL A 1 192 ? -4.021 4.477 21.698 1.00 86.69 192 VAL A C 1
ATOM 1511 O O . VAL A 1 192 ? -3.227 4.22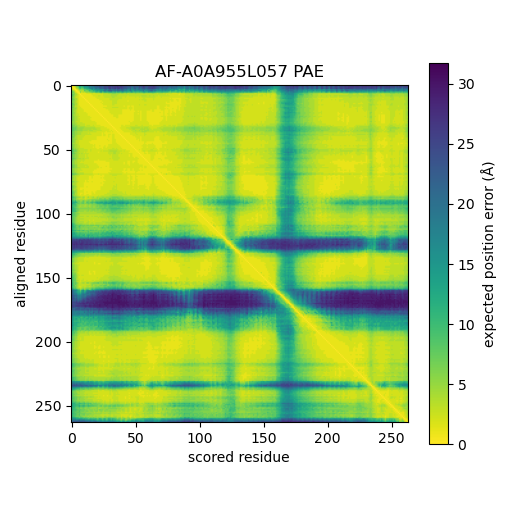8 20.791 1.00 86.69 192 VAL A O 1
ATOM 1514 N N . ARG A 1 193 ? -4.338 3.555 22.614 1.00 90.38 193 ARG A N 1
ATOM 1515 C CA . ARG A 1 193 ? -3.688 2.243 22.713 1.00 90.38 193 ARG A CA 1
ATOM 1516 C C . ARG A 1 193 ? -3.914 1.385 21.474 1.00 90.38 193 ARG A C 1
ATOM 1518 O O . ARG A 1 193 ? -2.975 0.750 20.999 1.00 90.38 193 ARG A O 1
ATOM 1525 N N . ALA A 1 194 ? -5.149 1.327 20.977 1.00 91.12 194 ALA A N 1
ATOM 1526 C CA . ALA A 1 194 ? -5.485 0.483 19.838 1.00 91.12 194 ALA A CA 1
ATOM 1527 C C . ALA A 1 194 ? -4.742 0.915 18.563 1.00 91.12 194 ALA A C 1
ATOM 1529 O O . ALA A 1 194 ? -4.065 0.064 17.980 1.00 91.12 194 ALA A O 1
ATOM 1530 N N . PRO A 1 195 ? -4.748 2.207 18.173 1.00 93.81 195 PRO A N 1
ATOM 1531 C CA . PRO A 1 195 ? -3.954 2.644 17.037 1.00 93.81 195 PRO A CA 1
ATOM 1532 C C . PRO A 1 195 ? -2.458 2.408 17.187 1.00 93.81 195 PRO A C 1
ATOM 1534 O O . PRO A 1 195 ? -1.849 1.969 16.225 1.00 93.81 195 PRO A O 1
ATOM 1537 N N . ILE A 1 196 ? -1.865 2.634 18.366 1.00 95.25 196 ILE A N 1
ATOM 1538 C CA . ILE A 1 196 ? -0.424 2.400 18.572 1.00 95.25 196 ILE A CA 1
ATOM 1539 C C . ILE A 1 196 ? -0.061 0.939 18.286 1.00 95.25 196 ILE A C 1
ATOM 1541 O O . ILE A 1 196 ? 0.910 0.667 17.583 1.00 95.25 196 ILE A O 1
ATOM 1545 N N . LEU A 1 197 ? -0.854 -0.010 18.793 1.00 95.88 197 LEU A N 1
ATOM 1546 C CA . LEU A 1 197 ? -0.614 -1.435 18.557 1.00 95.88 197 LEU A CA 1
ATOM 1547 C C . LEU A 1 197 ? -0.782 -1.802 17.078 1.00 95.88 197 LEU A C 1
ATOM 1549 O O . LEU A 1 197 ? 0.069 -2.488 16.518 1.00 95.88 197 LEU A O 1
ATOM 1553 N N . LEU A 1 198 ? -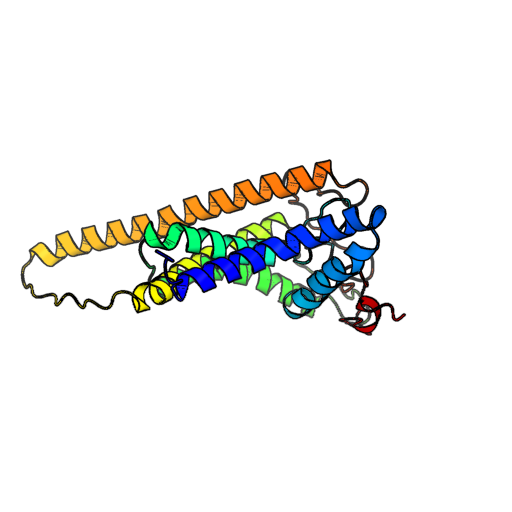1.857 -1.330 16.441 1.00 96.69 198 LEU A N 1
ATOM 1554 C CA . LEU A 1 198 ? -2.131 -1.595 15.026 1.00 96.69 198 LEU A CA 1
ATOM 1555 C C . LEU A 1 198 ? -1.075 -0.965 14.110 1.00 96.69 198 LEU A C 1
ATOM 1557 O O . LEU A 1 198 ? -0.655 -1.579 13.132 1.00 96.69 198 LEU A O 1
ATOM 1561 N N . TRP A 1 199 ? -0.609 0.233 14.448 1.00 97.44 199 TRP A N 1
ATOM 1562 C CA . TRP A 1 199 ? 0.441 0.934 13.720 1.00 97.44 199 TRP A CA 1
ATOM 1563 C C . TRP A 1 199 ? 1.792 0.236 13.893 1.00 97.44 199 TRP A C 1
ATOM 1565 O O . TRP A 1 199 ? 2.505 0.044 12.914 1.00 97.44 199 TRP A O 1
ATOM 1575 N N . GLY A 1 200 ? 2.090 -0.275 15.094 1.00 98.25 200 GLY A N 1
ATOM 1576 C CA . GLY A 1 200 ? 3.234 -1.158 15.329 1.00 98.25 200 GLY A CA 1
ATOM 1577 C C . GLY A 1 200 ? 3.184 -2.438 14.485 1.00 98.25 200 GLY A C 1
ATOM 1578 O O . GLY A 1 200 ? 4.195 -2.833 13.912 1.00 98.25 200 GLY A O 1
ATOM 1579 N N . MET A 1 201 ? 2.007 -3.055 14.326 1.00 98.31 201 MET A N 1
ATOM 1580 C CA . MET A 1 201 ? 1.832 -4.206 13.427 1.00 98.31 201 MET A CA 1
ATOM 1581 C C . MET A 1 201 ? 2.052 -3.837 11.953 1.00 98.31 201 MET A C 1
ATOM 1583 O O . MET A 1 201 ? 2.716 -4.586 11.238 1.00 98.31 201 MET A O 1
ATOM 1587 N N . CYS A 1 202 ? 1.540 -2.684 11.505 1.00 98.56 202 CYS A N 1
ATOM 1588 C CA . CYS A 1 202 ? 1.810 -2.170 10.158 1.00 98.56 202 CYS A CA 1
ATOM 1589 C C . CYS A 1 202 ? 3.312 -1.953 9.951 1.00 98.56 202 CYS A C 1
ATOM 1591 O O . CYS A 1 202 ? 3.853 -2.335 8.918 1.00 98.56 202 CYS A O 1
ATOM 1593 N N . PHE A 1 203 ? 3.998 -1.378 10.940 1.00 98.56 203 PHE A N 1
ATOM 1594 C CA . PHE A 1 203 ? 5.433 -1.138 10.871 1.00 98.56 203 PHE A CA 1
ATOM 1595 C C . PHE A 1 203 ? 6.232 -2.444 10.794 1.00 98.56 203 PHE A C 1
ATOM 1597 O O . PHE A 1 203 ? 7.107 -2.564 9.945 1.00 98.56 203 PHE A O 1
ATOM 1604 N N . ILE A 1 204 ? 5.886 -3.462 11.590 1.00 98.69 204 ILE A N 1
ATOM 1605 C CA . ILE A 1 204 ? 6.512 -4.794 11.501 1.00 98.69 204 ILE A CA 1
ATOM 1606 C C . ILE A 1 204 ? 6.300 -5.413 10.113 1.00 98.69 204 ILE A C 1
ATOM 1608 O O . ILE A 1 204 ? 7.239 -5.969 9.544 1.00 98.69 204 ILE A O 1
ATOM 1612 N N . PHE A 1 205 ? 5.094 -5.294 9.545 1.00 98.56 205 PHE A N 1
ATOM 1613 C CA . PHE A 1 205 ? 4.838 -5.727 8.171 1.00 98.56 205 PHE A CA 1
ATOM 1614 C C . PHE A 1 205 ? 5.742 -4.990 7.176 1.00 98.56 205 PHE A C 1
ATOM 1616 O O . PHE A 1 205 ? 6.366 -5.635 6.339 1.00 98.56 205 PHE A O 1
ATOM 1623 N N . PHE A 1 206 ? 5.845 -3.663 7.280 1.00 98.62 206 PHE A N 1
ATOM 1624 C CA . PHE A 1 206 ? 6.685 -2.857 6.396 1.00 98.62 206 PHE A CA 1
ATOM 1625 C C . PHE A 1 206 ? 8.157 -3.253 6.492 1.00 98.62 206 PHE A C 1
ATOM 1627 O O . PHE A 1 206 ? 8.791 -3.456 5.462 1.00 98.62 206 PHE A O 1
ATOM 1634 N N . LEU A 1 207 ? 8.679 -3.452 7.707 1.00 98.62 207 LEU A N 1
ATOM 1635 C CA . LEU A 1 207 ? 10.031 -3.970 7.913 1.00 98.62 207 LEU A CA 1
ATOM 1636 C C . LEU A 1 207 ? 10.223 -5.300 7.184 1.00 98.62 207 LEU A C 1
ATOM 1638 O O . LEU A 1 207 ? 11.169 -5.443 6.415 1.00 98.62 207 LEU A O 1
ATOM 1642 N N . GLY A 1 208 ? 9.305 -6.251 7.378 1.00 98.62 208 GLY A N 1
ATOM 1643 C CA . GLY A 1 208 ? 9.342 -7.542 6.692 1.00 98.62 208 GLY A CA 1
ATOM 1644 C C . GLY A 1 208 ? 9.295 -7.406 5.168 1.00 98.62 208 GLY A C 1
ATOM 1645 O O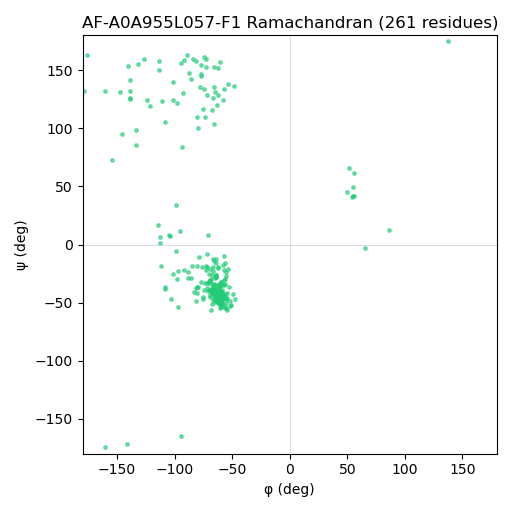 . GLY A 1 208 ? 10.060 -8.072 4.475 1.00 98.62 208 GLY A O 1
ATOM 1646 N N . ALA A 1 209 ? 8.454 -6.510 4.647 1.00 98.62 209 ALA A N 1
ATOM 1647 C CA . ALA A 1 209 ? 8.337 -6.242 3.219 1.00 98.62 209 ALA A CA 1
ATOM 1648 C C . ALA A 1 209 ? 9.621 -5.629 2.638 1.00 98.62 209 ALA A C 1
ATOM 1650 O O . ALA A 1 209 ? 10.073 -6.078 1.591 1.00 98.62 209 ALA A O 1
ATOM 1651 N N . VAL A 1 210 ? 10.253 -4.672 3.329 1.00 98.62 210 VAL A N 1
ATOM 1652 C CA . VAL A 1 210 ? 11.535 -4.077 2.912 1.00 98.62 210 VAL A CA 1
ATOM 1653 C C . VAL A 1 210 ? 12.673 -5.097 2.978 1.00 98.62 210 VAL A C 1
ATOM 1655 O O . VAL A 1 210 ? 13.513 -5.134 2.083 1.00 98.62 210 VAL A O 1
ATOM 1658 N N . GLN A 1 211 ? 12.699 -5.976 3.985 1.00 98.38 211 GLN A N 1
ATOM 1659 C CA . GLN A 1 211 ? 13.712 -7.035 4.033 1.00 98.38 211 GLN A CA 1
ATOM 1660 C C . GLN A 1 211 ? 13.508 -8.057 2.912 1.00 98.38 211 GLN A C 1
ATOM 1662 O O . GLN A 1 211 ? 14.472 -8.458 2.266 1.00 98.38 211 GLN A O 1
ATOM 1667 N N . LEU A 1 212 ? 12.263 -8.451 2.636 1.00 98.44 212 LEU A N 1
ATOM 1668 C CA . LEU A 1 212 ? 11.965 -9.356 1.530 1.00 98.44 212 LEU A CA 1
ATOM 1669 C C . LEU A 1 212 ? 12.289 -8.713 0.175 1.00 98.44 212 LEU A C 1
ATOM 1671 O O . LEU A 1 212 ? 12.855 -9.369 -0.696 1.00 98.44 212 LEU A O 1
ATOM 1675 N N . TRP A 1 213 ? 12.005 -7.421 0.019 1.00 98.44 213 TRP A N 1
ATOM 1676 C CA . TRP A 1 213 ? 12.447 -6.621 -1.117 1.00 98.44 213 TRP A CA 1
ATOM 1677 C C . TRP A 1 213 ? 13.975 -6.691 -1.267 1.00 98.44 213 TRP A C 1
ATOM 1679 O O . TRP A 1 213 ? 14.469 -7.128 -2.305 1.00 98.44 213 TRP A O 1
ATOM 1689 N N . ASN A 1 214 ? 14.732 -6.361 -0.219 1.00 98.31 214 ASN A N 1
ATOM 1690 C CA . ASN A 1 214 ? 16.196 -6.383 -0.252 1.00 98.31 214 ASN A CA 1
ATOM 1691 C C . ASN A 1 214 ? 16.779 -7.759 -0.624 1.00 98.31 214 ASN A C 1
ATOM 1693 O O . ASN A 1 214 ? 17.811 -7.842 -1.284 1.00 98.31 214 ASN A O 1
ATOM 1697 N N . LEU A 1 215 ? 16.117 -8.841 -0.201 1.00 98.25 215 LEU A N 1
ATOM 1698 C CA . LEU A 1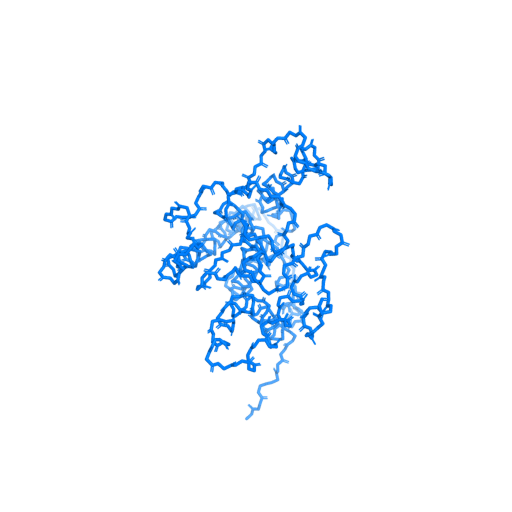 215 ? 16.536 -10.214 -0.492 1.00 98.25 215 LEU A CA 1
ATOM 1699 C C . LEU A 1 215 ? 16.206 -10.659 -1.920 1.00 98.25 215 LEU A C 1
ATOM 1701 O O . LEU A 1 215 ? 16.921 -11.489 -2.476 1.00 98.25 215 LEU A O 1
ATOM 1705 N N . THR A 1 216 ? 15.107 -10.167 -2.489 1.00 98.38 216 THR A N 1
ATOM 1706 C CA . THR A 1 216 ? 14.585 -10.657 -3.774 1.00 98.38 216 THR A CA 1
ATOM 1707 C C . THR A 1 216 ? 14.999 -9.803 -4.966 1.00 98.38 216 THR A C 1
ATOM 1709 O O . THR A 1 216 ? 15.018 -10.325 -6.077 1.00 98.38 216 THR A O 1
ATOM 1712 N N . SER A 1 217 ? 15.341 -8.530 -4.754 1.00 97.81 217 SER A N 1
ATOM 1713 C CA . SER A 1 217 ? 15.698 -7.585 -5.817 1.00 97.81 217 SER A CA 1
ATOM 1714 C C . SER A 1 217 ? 17.209 -7.374 -5.949 1.00 97.81 217 SER A C 1
ATOM 1716 O O . SER A 1 217 ? 17.951 -7.248 -4.966 1.00 97.81 217 SER A O 1
ATOM 1718 N N . THR A 1 218 ? 17.676 -7.294 -7.191 1.00 96.44 218 THR A N 1
ATOM 1719 C CA . THR A 1 218 ? 19.095 -7.125 -7.530 1.00 96.44 218 THR A CA 1
ATOM 1720 C C . THR A 1 218 ? 19.411 -5.738 -8.068 1.00 96.44 218 THR A C 1
ATOM 1722 O O . THR A 1 218 ? 20.433 -5.169 -7.687 1.00 96.44 218 THR A O 1
ATOM 1725 N N . THR A 1 219 ? 18.512 -5.179 -8.872 1.00 94.62 219 THR A N 1
ATOM 1726 C CA . THR A 1 219 ? 18.652 -3.873 -9.521 1.00 94.62 219 THR A CA 1
ATOM 1727 C C . THR A 1 219 ? 17.930 -2.801 -8.715 1.00 94.62 219 THR A C 1
ATOM 1729 O O . THR A 1 219 ? 18.529 -1.815 -8.291 1.00 94.62 219 THR A O 1
ATOM 1732 N N . ASN A 1 220 ? 16.651 -3.029 -8.426 1.00 94.31 220 ASN A N 1
ATOM 1733 C CA . ASN A 1 220 ? 15.797 -2.096 -7.711 1.00 94.31 220 ASN A CA 1
ATOM 1734 C C . ASN A 1 220 ? 15.835 -2.445 -6.235 1.00 94.31 220 ASN A C 1
ATOM 1736 O O . ASN A 1 220 ? 14.978 -3.185 -5.773 1.00 94.31 220 ASN A O 1
ATOM 1740 N N . ARG A 1 221 ? 16.838 -1.976 -5.489 1.00 96.44 221 ARG A N 1
ATOM 1741 C CA . ARG A 1 221 ? 16.965 -2.239 -4.043 1.00 96.44 221 ARG A CA 1
ATOM 1742 C C . ARG A 1 221 ? 16.363 -1.121 -3.184 1.00 96.44 221 ARG A C 1
ATOM 1744 O O . ARG A 1 221 ? 16.245 0.018 -3.647 1.00 96.44 221 ARG A O 1
ATOM 1751 N N . PRO A 1 222 ? 15.974 -1.415 -1.929 1.00 97.50 222 PRO A N 1
ATOM 1752 C CA . PRO A 1 222 ? 15.651 -0.353 -0.989 1.00 97.50 222 PRO A CA 1
ATOM 1753 C C . PRO A 1 222 ? 16.890 0.517 -0.733 1.00 97.50 222 PRO A C 1
ATOM 1755 O O . PRO A 1 222 ? 18.023 0.048 -0.839 1.00 97.50 222 PRO A O 1
ATOM 1758 N N . SER A 1 223 ? 16.681 1.790 -0.399 1.00 96.25 223 SER A N 1
ATOM 1759 C CA . SER A 1 223 ? 17.775 2.742 -0.170 1.00 96.25 223 SER A CA 1
ATOM 1760 C C . SER A 1 223 ? 18.625 2.385 1.046 1.00 96.25 223 SER A C 1
ATOM 1762 O O . SER A 1 223 ? 19.823 2.644 1.085 1.00 96.25 223 SER A O 1
ATOM 1764 N N . ASP A 1 224 ? 17.975 1.828 2.061 1.00 97.19 224 ASP A N 1
ATOM 1765 C CA . ASP A 1 224 ? 18.528 1.470 3.357 1.00 97.19 224 ASP A CA 1
ATOM 1766 C C . ASP A 1 224 ? 17.603 0.435 4.024 1.00 97.19 224 ASP A C 1
ATOM 1768 O O . ASP A 1 224 ? 16.626 -0.023 3.429 1.00 97.19 224 ASP A O 1
ATOM 1772 N N . PHE A 1 225 ? 17.891 0.068 5.274 1.00 97.19 225 PHE A N 1
ATOM 1773 C CA . PHE A 1 225 ? 17.121 -0.926 6.030 1.00 97.19 225 PHE A CA 1
ATOM 1774 C C . PHE A 1 225 ? 15.615 -0.616 6.139 1.00 97.19 225 PHE A C 1
ATOM 1776 O O . PHE A 1 225 ? 14.816 -1.540 6.290 1.00 97.19 225 PHE A O 1
ATOM 1783 N N . LEU A 1 226 ? 15.221 0.658 6.076 1.00 96.94 226 LEU A N 1
ATOM 1784 C CA . LEU A 1 226 ? 13.838 1.122 6.202 1.00 96.94 226 LEU A CA 1
ATOM 1785 C C . LEU A 1 226 ? 13.286 1.717 4.905 1.00 96.94 226 LEU A C 1
ATOM 1787 O O . LEU A 1 226 ? 12.163 2.211 4.904 1.00 96.94 226 LEU A O 1
ATOM 1791 N N . ASP A 1 227 ? 14.068 1.725 3.830 1.00 97.38 227 ASP A N 1
ATOM 1792 C CA . ASP A 1 227 ? 13.767 2.508 2.635 1.00 97.38 227 ASP A CA 1
ATOM 1793 C C . ASP A 1 227 ? 13.422 3.980 2.963 1.00 97.38 227 ASP A C 1
ATOM 1795 O O . ASP A 1 227 ? 12.406 4.540 2.531 1.00 97.38 227 ASP A O 1
ATOM 1799 N N . SER A 1 228 ? 14.230 4.578 3.845 1.00 96.50 228 SER A N 1
ATOM 1800 C CA . SER A 1 228 ? 13.961 5.890 4.438 1.00 96.50 228 SER A CA 1
ATOM 1801 C C . SER A 1 228 ? 14.419 7.070 3.584 1.00 96.50 228 SER A C 1
ATOM 1803 O O . SER A 1 228 ? 13.923 8.184 3.785 1.00 96.50 228 SER A O 1
ATOM 1805 N N . ALA A 1 229 ? 15.321 6.841 2.627 1.00 94.81 229 ALA A N 1
ATOM 1806 C CA . ALA A 1 229 ? 15.792 7.884 1.731 1.00 94.81 229 ALA A CA 1
ATOM 1807 C C . ALA A 1 229 ? 14.722 8.269 0.700 1.00 94.81 229 ALA A C 1
ATOM 1809 O O . ALA A 1 229 ? 13.848 7.490 0.310 1.00 94.81 229 ALA A O 1
ATOM 1810 N N . VAL A 1 230 ? 14.801 9.514 0.245 1.00 91.69 230 VAL A N 1
ATOM 1811 C CA . VAL A 1 230 ? 13.967 10.012 -0.844 1.00 91.69 230 VAL A CA 1
ATOM 1812 C C . VAL A 1 230 ? 14.484 9.443 -2.162 1.00 91.69 230 VAL A C 1
ATOM 1814 O O . VAL A 1 230 ? 15.682 9.483 -2.428 1.00 91.69 230 VAL A O 1
ATOM 1817 N N . LYS A 1 231 ? 13.567 8.937 -2.991 1.00 89.44 231 LYS A N 1
ATOM 1818 C CA . LYS A 1 231 ? 13.864 8.447 -4.338 1.00 89.44 231 LYS A CA 1
ATOM 1819 C C . LYS A 1 231 ? 13.250 9.381 -5.367 1.00 89.44 231 LYS A C 1
ATOM 1821 O O . LYS A 1 231 ? 12.035 9.596 -5.367 1.00 89.44 231 LYS A O 1
ATOM 1826 N N . THR A 1 232 ? 14.090 9.899 -6.249 1.00 79.56 232 THR A N 1
ATOM 1827 C CA . THR A 1 232 ? 13.692 10.715 -7.394 1.00 79.56 232 THR A CA 1
ATOM 1828 C C . THR A 1 232 ? 14.225 10.089 -8.671 1.00 79.56 232 THR A C 1
ATOM 1830 O O . THR A 1 232 ? 15.432 9.861 -8.764 1.00 79.56 232 THR A O 1
ATOM 1833 N N . PRO A 1 233 ? 13.363 9.784 -9.654 1.00 72.94 233 PRO A N 1
ATOM 1834 C CA . PRO A 1 233 ? 13.851 9.403 -10.969 1.00 72.94 233 PRO A CA 1
ATOM 1835 C C . PRO A 1 233 ? 14.560 10.611 -11.604 1.00 72.94 233 PRO A C 1
ATOM 1837 O O . PRO A 1 233 ? 14.079 11.739 -11.492 1.00 72.94 233 PRO A O 1
ATOM 1840 N N . LEU A 1 234 ? 15.727 10.375 -12.215 1.00 60.34 234 LEU A N 1
ATOM 1841 C CA . LEU A 1 234 ? 16.559 11.422 -12.831 1.00 60.34 234 LEU A CA 1
ATOM 1842 C C . LEU A 1 234 ? 15.903 12.024 -14.086 1.00 60.34 234 LEU A C 1
ATOM 1844 O O . LEU A 1 234 ? 16.115 13.195 -14.375 1.00 60.34 234 LEU A O 1
ATOM 1848 N N . ASN A 1 235 ? 15.094 11.229 -14.794 1.00 61.50 235 ASN A N 1
ATOM 1849 C CA . ASN A 1 235 ? 14.289 11.618 -15.952 1.00 61.50 235 ASN A CA 1
ATOM 1850 C C . ASN A 1 235 ? 12.852 11.093 -15.760 1.00 61.50 235 ASN A C 1
ATOM 1852 O O . ASN A 1 235 ? 12.645 10.123 -15.038 1.00 61.50 235 ASN A O 1
ATOM 1856 N N . ASP A 1 236 ? 11.862 11.725 -16.393 1.00 70.94 236 ASP A N 1
ATOM 1857 C CA . ASP A 1 236 ? 10.475 11.238 -16.498 1.00 70.94 236 ASP A CA 1
ATOM 1858 C C . ASP A 1 236 ? 9.748 10.925 -15.173 1.00 70.94 236 ASP A C 1
ATOM 1860 O O . ASP A 1 236 ? 9.249 9.828 -14.920 1.00 70.94 236 ASP A O 1
ATOM 1864 N N . PHE A 1 237 ? 9.585 11.957 -14.341 1.00 76.56 237 PHE A N 1
ATOM 1865 C CA . PHE A 1 237 ? 8.924 11.895 -13.026 1.00 76.56 237 PHE A CA 1
ATOM 1866 C C . PHE A 1 237 ? 7.503 11.295 -13.016 1.00 76.56 237 PHE A C 1
ATOM 1868 O O . PHE A 1 237 ? 7.012 10.867 -11.967 1.00 76.56 237 PHE A O 1
ATOM 1875 N N . TYR A 1 238 ? 6.831 11.288 -14.168 1.00 81.62 238 TYR A N 1
ATOM 1876 C CA . TYR A 1 238 ? 5.453 10.829 -14.326 1.00 81.62 238 TYR A CA 1
ATOM 1877 C C . TYR A 1 238 ? 5.327 9.463 -15.000 1.00 81.62 238 TYR A C 1
ATOM 1879 O O . TYR A 1 238 ? 4.204 9.039 -15.280 1.00 81.62 238 TYR A O 1
ATOM 1887 N N . THR A 1 239 ? 6.434 8.753 -15.219 1.00 89.00 239 THR A N 1
ATOM 1888 C CA . THR A 1 239 ? 6.379 7.391 -15.748 1.00 89.00 239 THR A CA 1
ATOM 1889 C C . THR A 1 239 ? 5.760 6.452 -14.721 1.00 89.00 239 THR A C 1
ATOM 1891 O O . THR A 1 239 ? 6.271 6.220 -13.623 1.00 89.00 239 THR A O 1
ATOM 1894 N N . ARG A 1 240 ? 4.603 5.906 -15.079 1.00 93.06 240 ARG A N 1
ATOM 1895 C CA . ARG A 1 240 ? 3.884 4.896 -14.306 1.00 93.06 240 ARG A CA 1
ATOM 1896 C C . ARG A 1 240 ? 4.416 3.521 -14.676 1.00 93.06 240 ARG A C 1
ATOM 1898 O O . ARG A 1 240 ? 4.645 3.261 -15.853 1.00 93.06 240 ARG A O 1
ATOM 1905 N N . ARG A 1 241 ? 4.513 2.630 -13.686 1.00 94.62 241 ARG A N 1
ATOM 1906 C CA . ARG A 1 241 ? 4.901 1.217 -13.856 1.00 94.62 241 ARG A CA 1
ATOM 1907 C C . ARG A 1 241 ? 6.230 1.029 -14.595 1.00 94.62 241 ARG A C 1
ATOM 1909 O O . ARG A 1 241 ? 6.337 0.135 -15.423 1.00 94.62 241 ARG A O 1
ATOM 1916 N N . GLU A 1 242 ? 7.223 1.861 -14.293 1.00 93.94 242 GLU A N 1
ATOM 1917 C CA . GLU A 1 242 ? 8.570 1.752 -14.870 1.00 93.94 242 GLU A CA 1
ATOM 1918 C C . GLU A 1 242 ? 9.181 0.363 -14.619 1.00 93.94 242 GLU A C 1
ATOM 1920 O O . GLU A 1 242 ? 9.631 -0.288 -15.554 1.00 93.94 242 GLU A O 1
ATOM 1925 N N . ASP A 1 243 ? 9.062 -0.143 -13.386 1.00 95.00 243 ASP A N 1
ATOM 1926 C CA . ASP A 1 243 ? 9.505 -1.490 -12.996 1.00 95.00 243 ASP A CA 1
ATOM 1927 C C . ASP A 1 243 ? 8.342 -2.498 -12.977 1.00 95.00 243 ASP A C 1
ATOM 1929 O O . ASP A 1 243 ? 8.241 -3.365 -12.105 1.00 95.00 243 ASP A O 1
ATOM 1933 N N . GLY A 1 244 ? 7.376 -2.331 -13.879 1.00 94.12 244 GLY A N 1
ATOM 1934 C CA . GLY A 1 244 ? 6.175 -3.158 -13.970 1.00 94.12 244 GLY A CA 1
ATOM 1935 C C . GLY A 1 244 ? 5.768 -3.427 -15.419 1.00 94.12 244 GLY A C 1
ATOM 1936 O O . GLY A 1 244 ? 6.501 -3.107 -16.353 1.00 94.12 244 GLY A O 1
ATOM 1937 N N . PRO A 1 245 ? 4.592 -4.035 -15.644 1.00 94.31 245 PRO A N 1
ATOM 1938 C CA . PRO A 1 245 ? 4.087 -4.242 -16.987 1.00 94.31 245 PRO A CA 1
ATOM 1939 C C . PRO A 1 245 ? 3.523 -2.931 -17.532 1.00 94.31 245 PRO A C 1
ATOM 1941 O O . PRO A 1 245 ? 2.917 -2.144 -16.799 1.00 94.31 245 PRO A O 1
ATOM 1944 N N . CYS A 1 246 ? 3.653 -2.740 -18.841 1.00 93.69 246 CYS A N 1
ATOM 1945 C CA . CYS A 1 246 ? 3.078 -1.601 -19.552 1.00 93.69 246 CYS A CA 1
ATOM 1946 C C . CYS A 1 246 ? 3.431 -0.238 -18.930 1.00 93.69 246 CYS A C 1
ATOM 1948 O O . CYS A 1 246 ? 2.525 0.458 -18.432 1.00 93.69 246 CYS A O 1
ATOM 1950 N N . PRO A 1 247 ? 4.726 0.148 -18.956 1.00 93.69 247 PRO A N 1
ATOM 1951 C CA . PRO A 1 247 ? 5.145 1.488 -18.578 1.00 93.69 247 PRO A CA 1
ATOM 1952 C C . PRO A 1 247 ? 4.368 2.537 -19.374 1.00 93.69 247 PRO A C 1
ATOM 1954 O O . PRO A 1 247 ? 4.115 2.362 -20.566 1.00 93.69 247 PRO A O 1
ATOM 1957 N N . ALA A 1 248 ? 3.952 3.608 -18.706 1.00 91.38 248 ALA A N 1
ATOM 1958 C CA . ALA A 1 248 ? 3.061 4.612 -19.276 1.00 91.38 248 ALA A CA 1
ATOM 1959 C C . ALA A 1 248 ? 3.498 6.023 -18.874 1.00 91.38 248 ALA A C 1
ATOM 1961 O O . ALA A 1 248 ? 3.661 6.304 -17.686 1.00 91.38 248 ALA A O 1
ATOM 1962 N N . GLY A 1 249 ? 3.687 6.890 -19.868 1.00 87.19 249 GLY A N 1
ATOM 1963 C CA . GLY A 1 249 ? 4.066 8.292 -19.689 1.00 87.19 249 GLY A CA 1
ATOM 1964 C C . GLY A 1 249 ? 2.862 9.238 -19.679 1.00 87.19 249 GLY A C 1
ATOM 1965 O O . GLY A 1 249 ? 1.718 8.810 -19.546 1.00 87.19 249 GLY A O 1
ATOM 1966 N N . ILE A 1 250 ? 3.121 10.538 -19.838 1.00 84.12 250 ILE A N 1
ATOM 1967 C CA . ILE A 1 250 ? 2.086 11.589 -19.805 1.00 84.12 250 ILE A CA 1
ATOM 1968 C C . ILE A 1 250 ? 1.148 11.523 -21.021 1.00 84.12 250 ILE A C 1
ATOM 1970 O O . ILE A 1 250 ? -0.032 11.841 -20.887 1.00 84.12 250 ILE A O 1
ATOM 1974 N N . ASP A 1 251 ? 1.648 11.073 -22.173 1.00 85.31 251 ASP A N 1
ATOM 1975 C CA . ASP A 1 251 ? 0.881 11.033 -23.426 1.00 85.31 251 ASP A CA 1
ATOM 1976 C C . ASP A 1 251 ? -0.229 9.970 -23.416 1.00 85.31 251 ASP A C 1
ATOM 1978 O O . ASP A 1 251 ? -1.290 10.159 -24.008 1.00 85.31 251 ASP A O 1
ATOM 1982 N N . ASP A 1 252 ? -0.008 8.864 -22.703 1.00 87.44 252 ASP A N 1
ATOM 1983 C CA . ASP A 1 252 ? -1.008 7.829 -22.448 1.00 87.44 252 ASP A CA 1
ATOM 1984 C C . ASP A 1 252 ? -0.785 7.250 -21.052 1.00 87.44 252 ASP A C 1
ATOM 1986 O O . ASP A 1 252 ? 0.019 6.339 -20.852 1.00 87.44 252 ASP A O 1
ATOM 1990 N N . LEU A 1 253 ? -1.520 7.791 -20.078 1.00 86.12 253 LEU A N 1
ATOM 1991 C CA . LEU A 1 253 ? -1.346 7.471 -18.663 1.00 86.12 253 LEU A CA 1
ATOM 1992 C C . LEU A 1 253 ? -1.649 6.006 -18.339 1.00 86.12 253 LEU A C 1
ATOM 1994 O O . LEU A 1 253 ? -1.141 5.480 -17.349 1.00 86.12 253 LEU A O 1
ATOM 1998 N N . VAL A 1 254 ? -2.521 5.330 -19.086 1.00 87.44 254 VAL A N 1
ATOM 1999 C CA . VAL A 1 254 ? -2.948 3.966 -18.730 1.00 87.44 254 VAL A CA 1
ATOM 2000 C C . VAL A 1 254 ? -2.355 2.940 -19.680 1.00 87.44 254 VAL A C 1
ATOM 2002 O O . VAL A 1 254 ? -1.969 1.878 -19.203 1.00 87.44 254 VAL A O 1
ATOM 2005 N N . ARG A 1 255 ? -2.221 3.251 -20.973 1.00 91.12 255 ARG A N 1
ATOM 2006 C CA . ARG A 1 255 ? -1.694 2.337 -21.993 1.00 91.12 255 ARG A CA 1
ATOM 2007 C C . ARG A 1 255 ? -2.460 1.012 -22.028 1.00 91.12 255 ARG A C 1
ATOM 2009 O O . ARG A 1 255 ? -1.882 -0.070 -21.979 1.00 91.12 255 ARG A O 1
ATOM 2016 N N . ILE A 1 256 ? -3.797 1.106 -22.077 1.00 91.56 256 ILE A N 1
ATOM 2017 C CA . ILE A 1 256 ? -4.727 -0.032 -21.912 1.00 91.56 256 ILE A CA 1
ATOM 2018 C C . ILE A 1 256 ? -4.417 -1.174 -22.890 1.00 91.56 256 ILE A C 1
ATOM 2020 O O . ILE A 1 256 ? -4.421 -2.333 -22.482 1.00 91.56 256 ILE A O 1
ATOM 2024 N N . ASN A 1 257 ? -4.111 -0.857 -24.153 1.00 90.31 257 ASN A N 1
ATOM 2025 C CA . ASN A 1 257 ? -3.856 -1.858 -25.196 1.00 90.31 257 ASN A CA 1
ATOM 2026 C C . ASN A 1 257 ? -2.688 -2.794 -24.846 1.00 90.31 257 ASN A C 1
ATOM 2028 O O . ASN A 1 257 ? -2.777 -3.997 -25.097 1.00 90.31 257 ASN A O 1
ATOM 2032 N N . CYS A 1 258 ? -1.655 -2.278 -24.174 1.00 91.88 258 CYS A N 1
ATOM 2033 C CA . CYS A 1 258 ? -0.497 -3.065 -23.757 1.00 91.88 258 CYS A CA 1
ATOM 2034 C C . CYS A 1 258 ? -0.865 -4.222 -22.817 1.00 91.88 258 CYS A C 1
ATOM 2036 O O . CYS A 1 258 ? -0.300 -5.313 -22.912 1.00 91.88 258 CYS A O 1
ATOM 2038 N N . PHE A 1 259 ? -1.869 -4.047 -21.953 1.00 90.69 259 PHE A N 1
ATOM 2039 C CA . PHE A 1 259 ? -2.269 -5.096 -21.011 1.00 90.69 259 PHE A CA 1
ATOM 2040 C C . PHE A 1 259 ? -2.875 -6.330 -21.692 1.00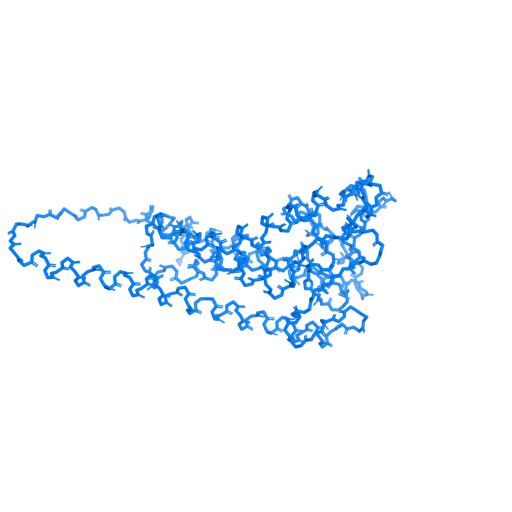 90.69 259 PHE A C 1
ATOM 2042 O O . PHE A 1 259 ? -2.886 -7.406 -21.089 1.00 90.69 259 PHE A O 1
ATOM 2049 N N . PHE A 1 260 ? -3.336 -6.184 -22.938 1.00 87.44 260 PHE A N 1
ATOM 2050 C CA . PHE A 1 260 ? -3.988 -7.227 -23.730 1.00 87.44 260 PHE A CA 1
ATOM 2051 C C . PHE A 1 260 ? -3.173 -7.648 -24.964 1.00 87.44 260 PHE A C 1
ATOM 2053 O O . PHE A 1 260 ? -3.716 -8.288 -25.862 1.00 87.44 260 PHE A O 1
ATOM 2060 N N . GLY A 1 261 ? -1.876 -7.319 -25.002 1.00 77.56 261 GLY A N 1
ATOM 2061 C CA . GLY A 1 261 ? -0.964 -7.720 -26.078 1.00 77.56 261 GLY A CA 1
ATOM 2062 C C . GLY A 1 261 ? -0.945 -6.793 -27.298 1.00 77.56 261 GLY A C 1
ATOM 2063 O O . GLY A 1 261 ? -0.412 -7.186 -28.331 1.00 77.56 261 GLY A O 1
ATOM 2064 N N . GLY A 1 262 ? -1.525 -5.593 -27.199 1.00 71.62 262 GLY A N 1
ATOM 2065 C CA . GLY A 1 262 ? -1.317 -4.521 -28.178 1.00 71.62 262 GLY A CA 1
ATOM 2066 C C . GLY A 1 262 ? -0.014 -3.755 -27.923 1.00 71.62 262 GLY A C 1
ATOM 2067 O O . GLY A 1 262 ? 0.495 -3.764 -26.804 1.00 71.62 262 GLY A O 1
ATOM 2068 N N . GLU A 1 263 ? 0.523 -3.094 -28.950 1.00 59.94 263 GLU A N 1
ATOM 2069 C CA . GLU A 1 263 ? 1.692 -2.200 -28.824 1.00 59.94 263 GLU A CA 1
ATOM 2070 C C . GLU A 1 263 ? 1.358 -0.852 -28.165 1.00 59.94 263 GLU A C 1
ATOM 2072 O O . GLU A 1 263 ? 0.213 -0.363 -28.322 1.00 59.94 263 GLU A O 1
#

pLDDT: mean 86.86, std 15.43, range [34.03, 98.69]

Secondary structure (DSSP, 8-state):
-PPPPPHHHHHHHHHHHHHHHHHHHHHHHHHHTT-GGGHHHHHHHHHHHHTT---BGGGEEEETTEEEEEEHHHHHHHHHHHHHHHTTTTSPPPPGGGGHHHHHHHHHHHHHHHHHHHHHEETTEESS--S----HHHHHHHHHHHHHHHHHHHHHHHHHTT----------STHHHHHHHHHHHHHHHHHHHHHHHHHHHHHHHHHHHHHHHHHH-SSS--SSTT--S----SS-TT-BSTTSSS-B-SSSSS-GGGGGT--

Sequence (263 aa):
MKRKLKFYDYYMVFLGVLVALPILAPVLLKLAEAAPILHLPANIIYLIYSFTCHQFSSRSLHLFDYQYAWCARDTGIWLGVFLAAVFVKKYKAIKWYWMLPFIVPIALDGGIQTVATVLGVNPTGIVGEPFYISSNLMRFLTGSLFGIGLSMWISPFLLSEGNASSSQLSASSPQLFVTGLQRLLSQLAEAVRAPILLWGMCFIFFLGAVQLWNLTSTTNRPSDFLDSAVKTPLNDFYTRREDGPCPAGIDDLVRINCFFGGE

Radius of gyration: 21.68 Å; Cα contacts (8 Å, |Δi|>4): 364; chains: 1; bounding box: 51×51×70 Å

Foldseek 3Di:
DDDDDALLNVVLVVLVCVLVLLVCLLVLVVCCVVVVVSLLSSLVSLLVLVVVALQDQLQFFDFLLFGGSHGLLQNLQSLLLNLLLVCLVVFAADDPVLLVVLQVLCCCQVVLQVVLCVVQADLVGGPHHRPDFAFSLSSNLSSSSNNNSVNSHVNVVSVCVVPDDDDDDDDDDPVCVVVVVVVVVVNVCRSPVVSVVSSVVSQVVQLVSLVNSQVRYDPDHQPDSNSRDRDADPDQRSFHRPSHFDTDHPVGSNNVLSSVPHD

Mean predicted aligned error: 7.31 Å

Organism: NCBI:txid2099670

InterPro domains:
  IPR019206 Protein of unknown function DUF2085, transmembrane [PF09858] (53-152)